Protein AF-0000000084936545 (afdb_homodimer)

Structure (mmCIF, N/CA/C/O backbone):
data_AF-0000000084936545-model_v1
#
loop_
_entity.id
_entity.type
_entity.pdbx_description
1 polymer 'Antibiotic biosynthesis monooxygenase'
#
loop_
_atom_site.group_PDB
_atom_site.id
_atom_site.type_symbol
_atom_site.label_atom_id
_atom_site.label_alt_id
_atom_site.label_comp_id
_atom_site.label_asym_id
_atom_site.label_entity_id
_atom_site.label_seq_id
_atom_site.pdbx_PDB_ins_code
_atom_site.Cartn_x
_atom_site.Cartn_y
_atom_site.Cartn_z
_atom_site.occupancy
_atom_site.B_iso_or_equiv
_atom_site.auth_seq_id
_atom_site.auth_comp_id
_atom_site.auth_asym_id
_atom_site.auth_atom_id
_atom_site.pdbx_PDB_model_num
ATOM 1 N N . MET A 1 1 ? 5.684 6.109 -12.406 1 98.19 1 MET A N 1
ATOM 2 C CA . MET A 1 1 ? 5.992 5.238 -11.273 1 98.19 1 MET A CA 1
ATOM 3 C C . MET A 1 1 ? 4.816 4.324 -10.953 1 98.19 1 MET A C 1
ATOM 5 O O . MET A 1 1 ? 3.66 4.754 -11.008 1 98.19 1 MET A O 1
ATOM 9 N N . LEU A 1 2 ? 5.07 2.979 -10.711 1 98.81 2 LEU A N 1
ATOM 10 C CA . LEU A 1 2 ? 4.016 2.031 -10.367 1 98.81 2 LEU A CA 1
ATOM 11 C C . LEU A 1 2 ? 4.18 1.521 -8.945 1 98.81 2 LEU A C 1
ATOM 13 O O . LEU A 1 2 ? 5.301 1.29 -8.484 1 98.81 2 LEU A O 1
ATOM 17 N N . ALA A 1 3 ? 3.098 1.39 -8.289 1 98.94 3 ALA A N 1
ATOM 18 C CA . ALA A 1 3 ? 3.057 0.652 -7.031 1 98.94 3 ALA A CA 1
ATOM 19 C C . ALA A 1 3 ? 2.566 -0.776 -7.246 1 98.94 3 ALA A C 1
ATOM 21 O O . ALA A 1 3 ? 1.589 -1.001 -7.965 1 98.94 3 ALA A O 1
ATOM 22 N N . VAL A 1 4 ? 3.242 -1.734 -6.723 1 98.88 4 VAL A N 1
ATOM 23 C CA . VAL A 1 4 ? 2.746 -3.104 -6.617 1 98.88 4 VAL A CA 1
ATOM 24 C C . VAL A 1 4 ? 2.389 -3.416 -5.168 1 98.88 4 VAL A C 1
ATOM 26 O O . VAL A 1 4 ? 3.254 -3.393 -4.289 1 98.88 4 VAL A O 1
ATOM 29 N N . ILE A 1 5 ? 1.123 -3.629 -4.965 1 98.94 5 ILE A N 1
ATOM 30 C CA . ILE A 1 5 ? 0.539 -3.895 -3.656 1 98.94 5 ILE A CA 1
ATOM 31 C C . ILE A 1 5 ? 0.174 -5.371 -3.543 1 98.94 5 ILE A C 1
ATOM 33 O O . ILE A 1 5 ? -0.839 -5.812 -4.094 1 98.94 5 ILE A O 1
ATOM 37 N N . PHE A 1 6 ? 1.015 -6.16 -2.834 1 98.88 6 PHE A N 1
ATOM 38 C CA . PHE A 1 6 ? 0.821 -7.598 -2.668 1 98.88 6 PHE A CA 1
ATOM 39 C C . PHE A 1 6 ? 0.379 -7.922 -1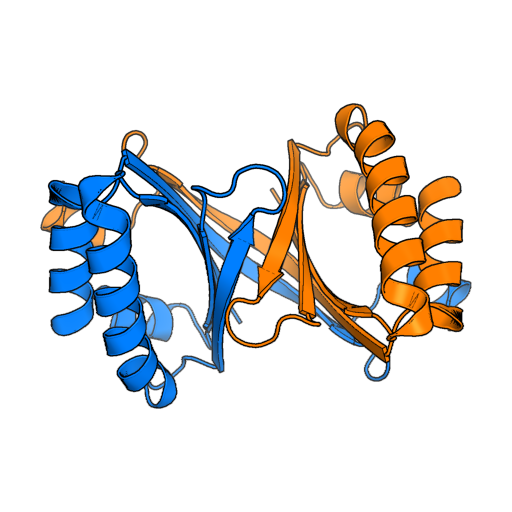.246 1 98.88 6 PHE A C 1
ATOM 41 O O . PHE A 1 6 ? 1.196 -7.93 -0.323 1 98.88 6 PHE A O 1
ATOM 48 N N . GLU A 1 7 ? -0.874 -8.086 -1.04 1 98.94 7 GLU A N 1
ATOM 49 C CA . GLU A 1 7 ? -1.413 -8.555 0.232 1 98.94 7 GLU A CA 1
ATOM 50 C C . GLU A 1 7 ? -1.523 -10.078 0.254 1 98.94 7 GLU A C 1
ATOM 52 O O . GLU A 1 7 ? -2.074 -10.68 -0.671 1 98.94 7 GLU A O 1
ATOM 57 N N . VAL A 1 8 ? -1.076 -10.68 1.374 1 98.81 8 VAL A N 1
ATOM 58 C CA . VAL A 1 8 ? -1.054 -12.141 1.4 1 98.81 8 VAL A CA 1
ATOM 59 C C . VAL A 1 8 ? -1.357 -12.633 2.812 1 98.81 8 VAL A C 1
ATOM 61 O O . VAL A 1 8 ? -0.917 -12.039 3.795 1 98.81 8 VAL A O 1
ATOM 64 N N . THR A 1 9 ? -2.15 -13.68 2.906 1 98.69 9 THR A N 1
ATOM 65 C CA . THR A 1 9 ? -2.301 -14.492 4.105 1 98.69 9 THR A CA 1
ATOM 66 C C . THR A 1 9 ? -1.646 -15.859 3.912 1 98.69 9 THR A C 1
ATOM 68 O O . THR A 1 9 ? -2.201 -16.734 3.244 1 98.69 9 THR A O 1
ATOM 71 N N . PRO A 1 10 ? -0.422 -15.961 4.453 1 98.56 10 PRO A N 1
ATOM 72 C CA . PRO A 1 10 ? 0.193 -17.297 4.367 1 98.56 10 PRO A CA 1
ATOM 73 C C . PRO A 1 10 ? -0.571 -18.344 5.164 1 98.56 10 PRO A C 1
ATOM 75 O O . PRO A 1 10 ? -1.303 -18.016 6.098 1 98.56 10 PRO A O 1
ATOM 78 N N . SER A 1 11 ? -0.4 -19.609 4.801 1 97.75 11 SER A N 1
ATOM 79 C CA . SER A 1 11 ? -0.86 -20.672 5.688 1 97.75 11 SER A CA 1
ATOM 80 C C . SER A 1 11 ? -0.026 -20.734 6.965 1 97.75 11 SER A C 1
ATOM 82 O O . SER A 1 11 ? 1.086 -20.203 7.008 1 97.75 11 SER A O 1
ATOM 84 N N . ASP A 1 12 ? -0.604 -21.359 7.984 1 95.88 12 ASP A N 1
ATOM 85 C CA . ASP A 1 12 ? 0.141 -21.484 9.234 1 95.88 12 ASP A CA 1
ATOM 86 C C . ASP A 1 12 ? 1.477 -22.188 9.008 1 95.88 12 ASP A C 1
ATOM 88 O O . ASP A 1 12 ? 2.51 -21.75 9.523 1 95.88 12 ASP A O 1
ATOM 92 N N . ALA A 1 13 ? 1.471 -23.172 8.219 1 95.44 13 ALA A N 1
ATOM 93 C CA . ALA A 1 13 ? 2.668 -23.969 7.945 1 95.44 13 ALA A CA 1
ATOM 94 C C . ALA A 1 13 ? 3.598 -23.234 6.98 1 95.44 13 ALA A C 1
ATOM 96 O O . ALA A 1 13 ? 4.801 -23.5 6.945 1 95.44 13 ALA A O 1
ATOM 97 N N . GLY A 1 14 ? 3.062 -22.266 6.293 1 97 14 GLY A N 1
ATOM 98 C CA . GLY A 1 14 ? 3.807 -21.641 5.215 1 97 14 GLY A CA 1
ATOM 99 C C . GLY A 1 14 ? 4.391 -20.281 5.594 1 97 14 GLY A C 1
ATOM 100 O O . GLY A 1 14 ? 5.199 -19.719 4.855 1 97 14 GLY A O 1
ATOM 101 N N . LYS A 1 15 ? 3.969 -19.781 6.711 1 96.38 15 LYS A N 1
ATOM 102 C CA . LYS A 1 15 ? 4.32 -18.422 7.07 1 96.38 15 LYS A CA 1
ATOM 103 C C . LYS A 1 15 ? 5.836 -18.25 7.18 1 96.38 15 LYS A C 1
ATOM 105 O O . LYS A 1 15 ? 6.406 -17.312 6.602 1 96.38 15 LYS A O 1
ATOM 110 N N . ALA A 1 16 ? 6.496 -19.109 7.938 1 96.44 16 ALA A N 1
ATOM 111 C CA . ALA A 1 16 ? 7.941 -19.016 8.125 1 96.44 16 ALA A CA 1
ATOM 112 C C . ALA A 1 16 ? 8.672 -19.141 6.789 1 96.44 16 ALA A C 1
ATOM 114 O O . ALA A 1 16 ? 9.609 -18.391 6.508 1 96.44 16 ALA A O 1
ATOM 115 N N . ALA A 1 17 ? 8.258 -20.109 6 1 97.12 17 ALA A N 1
ATOM 116 C CA . ALA A 1 17 ? 8.867 -20.328 4.691 1 97.12 17 ALA A CA 1
ATOM 117 C C . ALA A 1 17 ? 8.664 -19.125 3.783 1 97.12 17 ALA A C 1
ATOM 119 O O . ALA A 1 17 ? 9.57 -18.734 3.043 1 97.12 17 ALA A O 1
ATOM 120 N N . TYR A 1 18 ? 7.488 -18.531 3.852 1 98.06 18 TYR A N 1
ATOM 121 C CA . TYR A 1 18 ? 7.223 -17.344 3.057 1 98.06 18 TYR A CA 1
ATOM 122 C C . TYR A 1 18 ? 8.148 -16.203 3.459 1 98.06 18 TYR A C 1
ATOM 124 O O . TYR A 1 18 ? 8.734 -15.539 2.602 1 98.06 18 TYR A O 1
ATOM 132 N N . LEU A 1 19 ? 8.281 -16 4.73 1 96.12 19 LEU A N 1
ATOM 133 C CA . LEU A 1 19 ? 9.109 -14.891 5.195 1 96.12 19 LEU A CA 1
ATOM 134 C C . LEU A 1 19 ? 10.57 -15.102 4.801 1 96.12 19 LEU A C 1
ATOM 136 O O . LEU A 1 19 ? 11.273 -14.141 4.477 1 96.12 19 LEU A O 1
ATOM 140 N N . GLN A 1 20 ? 11 -16.328 4.824 1 95.75 20 GLN A N 1
ATOM 141 C CA . GLN A 1 20 ? 12.359 -16.641 4.395 1 95.75 20 GLN A CA 1
ATOM 142 C C . GLN A 1 20 ? 12.547 -16.375 2.906 1 95.75 20 GLN A C 1
ATOM 144 O O . GLN A 1 20 ? 13.539 -15.766 2.496 1 95.75 20 GLN A O 1
ATOM 149 N N . LEU A 1 21 ? 11.617 -16.797 2.117 1 96 21 LEU A N 1
ATOM 150 C CA . LEU A 1 21 ? 11.648 -16.578 0.675 1 96 21 LEU A CA 1
ATOM 151 C C . LEU A 1 21 ? 11.617 -15.086 0.355 1 96 21 LEU A C 1
ATOM 153 O O . LEU A 1 21 ? 12.391 -14.609 -0.479 1 96 21 LEU A O 1
ATOM 157 N N . ALA A 1 22 ? 10.727 -14.367 1.008 1 95.56 22 ALA A N 1
ATOM 158 C CA . ALA A 1 22 ? 10.594 -12.922 0.816 1 95.56 22 ALA A CA 1
ATOM 159 C C . ALA A 1 22 ? 11.891 -12.203 1.167 1 95.56 22 ALA A C 1
ATOM 161 O O . ALA A 1 22 ? 12.297 -11.266 0.474 1 95.56 22 ALA A O 1
ATOM 162 N N . ALA A 1 23 ? 12.539 -12.672 2.238 1 93.5 23 ALA A N 1
ATOM 163 C CA . ALA A 1 23 ? 13.805 -12.078 2.658 1 93.5 23 ALA A CA 1
ATOM 164 C C . ALA A 1 23 ? 14.898 -12.305 1.617 1 93.5 23 ALA A C 1
ATOM 166 O O . ALA A 1 23 ? 15.711 -11.414 1.352 1 93.5 23 ALA A O 1
ATOM 167 N N . GLN A 1 24 ? 14.914 -13.445 1.064 1 93.75 24 GLN A N 1
ATOM 168 C CA . GLN A 1 24 ? 15.891 -13.773 0.029 1 93.75 24 GLN A CA 1
ATOM 169 C C . GLN A 1 24 ? 15.688 -12.906 -1.21 1 93.75 24 GLN A C 1
ATOM 171 O O . GLN A 1 24 ? 16.656 -12.398 -1.786 1 93.75 24 GLN A O 1
ATOM 176 N N . LEU A 1 25 ? 14.461 -12.703 -1.584 1 95.88 25 LEU A N 1
ATOM 177 C CA . LEU A 1 25 ? 14.156 -11.922 -2.779 1 95.88 25 LEU A CA 1
ATOM 178 C C . LEU A 1 25 ? 14.422 -10.438 -2.547 1 95.88 25 LEU A C 1
ATOM 180 O O . LEU A 1 25 ? 14.758 -9.711 -3.482 1 95.88 25 LEU A O 1
ATOM 184 N N . LYS A 1 26 ? 14.227 -10.008 -1.308 1 92.31 26 LYS A N 1
ATOM 185 C CA . LYS A 1 26 ? 14.469 -8.602 -0.981 1 92.31 26 LYS A CA 1
ATOM 186 C C . LYS A 1 26 ? 15.906 -8.203 -1.305 1 92.31 26 LYS A C 1
ATOM 188 O O . LYS A 1 26 ? 16.156 -7.098 -1.784 1 92.31 26 LYS A O 1
ATOM 193 N N . ALA A 1 27 ? 16.844 -9.117 -1.06 1 88.69 27 ALA A N 1
ATOM 194 C CA . ALA A 1 27 ? 18.25 -8.859 -1.364 1 88.69 27 ALA A CA 1
ATOM 195 C C . ALA A 1 27 ? 18.453 -8.656 -2.861 1 88.69 27 ALA A C 1
ATOM 197 O O . ALA A 1 27 ? 19.25 -7.805 -3.273 1 88.69 27 ALA A O 1
ATOM 198 N N . GLN A 1 28 ? 17.734 -9.367 -3.658 1 91.12 28 GLN A N 1
ATOM 199 C CA . GLN A 1 28 ? 17.812 -9.234 -5.109 1 91.12 28 GLN A CA 1
ATOM 200 C C . GLN A 1 28 ? 17.141 -7.938 -5.574 1 91.12 28 GLN A C 1
ATOM 202 O O . GLN A 1 28 ? 17.656 -7.262 -6.469 1 91.12 28 GLN A O 1
ATOM 207 N N . LEU A 1 29 ? 16.016 -7.605 -4.984 1 93.88 29 LEU A N 1
ATOM 208 C CA . LEU A 1 29 ? 15.25 -6.426 -5.371 1 93.88 29 LEU A CA 1
ATOM 209 C C . LEU A 1 29 ? 16.047 -5.152 -5.109 1 93.88 29 LEU A C 1
ATOM 211 O O . LEU A 1 29 ? 15.914 -4.172 -5.848 1 93.88 29 LEU A O 1
ATOM 215 N N . ALA A 1 30 ? 16.891 -5.184 -4.047 1 84.38 30 ALA A N 1
ATOM 216 C CA . ALA A 1 30 ? 17.672 -4.008 -3.674 1 84.38 30 ALA A CA 1
ATOM 217 C C . ALA A 1 30 ? 18.562 -3.559 -4.828 1 84.38 30 ALA A C 1
ATOM 219 O O . ALA A 1 30 ? 18.875 -2.373 -4.945 1 84.38 30 ALA A O 1
ATOM 220 N N . GLU A 1 31 ? 18.828 -4.484 -5.766 1 86.69 31 GLU A N 1
ATOM 221 C CA . GLU A 1 31 ? 19.734 -4.184 -6.871 1 86.69 31 GLU A CA 1
ATOM 222 C C . GLU A 1 31 ? 19.016 -4.309 -8.211 1 86.69 31 GLU A C 1
ATOM 224 O O . GLU A 1 31 ? 19.625 -4.125 -9.266 1 86.69 31 GLU A O 1
ATOM 229 N N . TYR A 1 32 ? 17.75 -4.531 -8.133 1 91 32 TYR A N 1
ATOM 230 C CA . TYR A 1 32 ? 17.031 -4.793 -9.375 1 91 32 TYR A CA 1
ATOM 231 C C . TYR A 1 32 ? 16.719 -3.496 -10.102 1 91 32 TYR A C 1
ATOM 233 O O . TYR A 1 32 ? 16.141 -2.576 -9.523 1 91 32 TYR A O 1
ATOM 241 N N . GLN A 1 33 ? 17.141 -3.473 -11.328 1 93.88 33 GLN A N 1
ATOM 242 C CA . GLN A 1 33 ? 16.922 -2.266 -12.117 1 93.88 33 GLN A CA 1
ATOM 243 C C . GLN A 1 33 ? 15.445 -1.905 -12.172 1 93.88 33 GLN A C 1
ATOM 245 O O . GLN A 1 33 ? 14.602 -2.76 -12.453 1 93.88 33 GLN A O 1
ATOM 250 N N . GLY A 1 34 ? 15.102 -0.67 -11.844 1 97.38 34 GLY A N 1
ATOM 251 C CA . GLY A 1 34 ? 13.734 -0.181 -11.953 1 97.38 34 GLY A CA 1
ATOM 252 C C . GLY A 1 34 ? 12.961 -0.278 -10.648 1 97.38 34 GLY A C 1
ATOM 253 O O . GLY A 1 34 ? 11.906 0.343 -10.492 1 97.38 34 GLY A O 1
ATOM 254 N N . CYS A 1 35 ? 13.453 -1.142 -9.727 1 97.94 35 CYS A N 1
ATOM 255 C CA . CYS A 1 35 ? 12.836 -1.161 -8.406 1 97.94 35 CYS A CA 1
ATOM 256 C C . CYS A 1 35 ? 13.266 0.046 -7.578 1 97.94 35 CYS A C 1
ATOM 258 O O . CYS A 1 35 ? 14.453 0.221 -7.301 1 97.94 35 CYS A O 1
ATOM 260 N N . LEU A 1 36 ? 12.375 0.821 -7.227 1 97.5 36 LEU A N 1
ATOM 261 C CA . LEU A 1 36 ? 12.703 2.043 -6.5 1 97.5 36 LEU A CA 1
ATOM 262 C C . LEU A 1 36 ? 12.727 1.79 -4.996 1 97.5 36 LEU A C 1
ATOM 264 O O . LEU A 1 36 ? 13.547 2.365 -4.277 1 97.5 36 LEU A O 1
ATOM 268 N N . SER A 1 37 ? 11.812 0.966 -4.5 1 96.88 37 SER A N 1
ATOM 269 C CA . SER A 1 37 ? 11.797 0.574 -3.094 1 96.88 37 SER A CA 1
ATOM 270 C C . SER A 1 37 ? 10.883 -0.625 -2.865 1 96.88 37 SER A C 1
ATOM 272 O O . SER A 1 37 ? 9.977 -0.882 -3.658 1 96.88 37 SER A O 1
ATOM 274 N N . ILE A 1 38 ? 11.094 -1.378 -1.822 1 97.19 38 ILE A N 1
ATOM 275 C CA . ILE A 1 38 ? 10.258 -2.477 -1.351 1 97.19 38 ILE A CA 1
ATOM 276 C C . ILE A 1 38 ? 10.242 -2.492 0.176 1 97.19 38 ILE A C 1
ATOM 278 O O . ILE A 1 38 ? 11.258 -2.227 0.818 1 97.19 38 ILE A O 1
ATOM 282 N N . GLU A 1 39 ? 9.109 -2.723 0.706 1 96.88 39 GLU A N 1
ATOM 283 C CA . GLU A 1 39 ? 8.969 -2.846 2.154 1 96.88 39 GLU A CA 1
ATOM 284 C C . GLU A 1 39 ? 7.824 -3.789 2.518 1 96.88 39 GLU A C 1
ATOM 286 O O . GLU A 1 39 ? 6.82 -3.857 1.81 1 96.88 39 GLU A O 1
ATOM 291 N N . ARG A 1 40 ? 8.016 -4.547 3.645 1 97.12 40 ARG A N 1
ATOM 292 C CA . ARG A 1 40 ? 6.996 -5.484 4.094 1 97.12 40 ARG A CA 1
ATOM 293 C C . ARG A 1 40 ? 6.367 -5.023 5.406 1 97.12 40 ARG A C 1
ATOM 295 O O . ARG A 1 40 ? 7.055 -4.477 6.27 1 97.12 40 ARG A O 1
ATOM 302 N N . PHE A 1 41 ? 5.121 -5.266 5.508 1 98.44 41 PHE A N 1
ATOM 303 C CA . PHE A 1 41 ? 4.316 -4.832 6.648 1 98.44 41 PHE A CA 1
ATOM 304 C C . PHE A 1 41 ? 3.465 -5.977 7.176 1 98.44 41 PHE A C 1
ATOM 306 O O . PHE A 1 41 ? 3.174 -6.93 6.449 1 98.44 41 PHE A O 1
ATOM 313 N N . GLN A 1 42 ? 3.094 -5.859 8.43 1 98.44 42 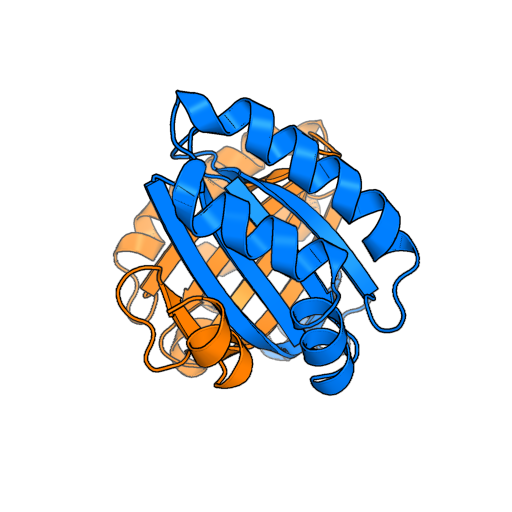GLN A N 1
ATOM 314 C CA . GLN A 1 42 ? 2.129 -6.762 9.047 1 98.44 42 GLN A CA 1
ATOM 315 C C . GLN A 1 42 ? 0.855 -6.02 9.445 1 98.44 42 GLN A C 1
ATOM 317 O O . GLN A 1 42 ? 0.917 -4.926 10.008 1 98.44 42 GLN A O 1
ATOM 322 N N . SER A 1 43 ? -0.284 -6.605 9.102 1 98.56 43 SER A N 1
ATOM 323 C CA . SER A 1 43 ? -1.565 -6 9.453 1 98.56 43 SER A CA 1
ATOM 324 C C . SER A 1 43 ? -1.706 -5.832 10.961 1 98.56 43 SER A C 1
ATOM 326 O O . SER A 1 43 ? -1.332 -6.723 11.727 1 98.56 43 SER A O 1
ATOM 328 N N . LEU A 1 44 ? -2.264 -4.688 11.352 1 97 44 LEU A N 1
ATOM 329 C CA . LEU A 1 44 ? -2.523 -4.461 12.773 1 97 44 LEU A CA 1
ATOM 330 C C . LEU A 1 44 ? -3.855 -5.078 13.188 1 97 44 LEU A C 1
ATOM 332 O O . LEU A 1 44 ? -4.113 -5.273 14.375 1 97 44 LEU A O 1
ATO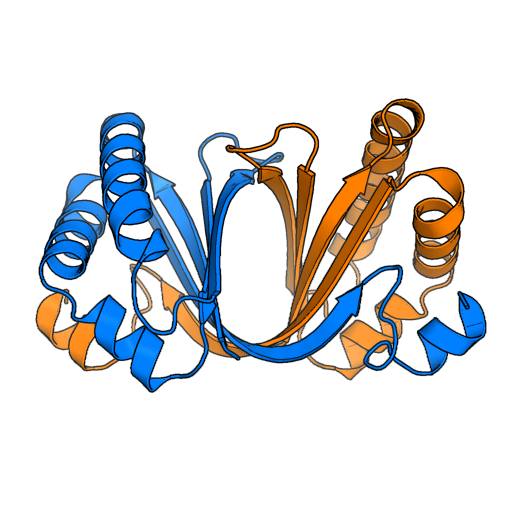M 336 N N . ALA A 1 45 ? -4.703 -5.379 12.172 1 95.81 45 ALA A N 1
ATOM 337 C CA . ALA A 1 45 ? -6.02 -5.941 12.469 1 95.81 45 ALA A CA 1
ATOM 338 C C . ALA A 1 45 ? -5.992 -7.465 12.414 1 95.81 45 ALA A C 1
ATOM 340 O O . ALA A 1 45 ? -6.773 -8.133 13.094 1 95.81 45 ALA A O 1
ATOM 341 N N . ASP A 1 46 ? -5.156 -8.047 11.586 1 97.19 46 ASP A N 1
ATOM 342 C CA . ASP A 1 46 ? -5.02 -9.484 11.375 1 97.19 46 ASP A CA 1
ATOM 343 C C . ASP A 1 46 ? -3.549 -9.891 11.305 1 97.19 46 ASP A C 1
ATOM 345 O O . ASP A 1 46 ? -2.914 -9.758 10.258 1 97.19 46 ASP A O 1
ATOM 349 N N . GLU A 1 47 ? -3.041 -10.484 12.328 1 95.38 47 GLU A N 1
ATOM 350 C CA . GLU A 1 47 ? -1.616 -10.773 12.453 1 95.38 47 GLU A CA 1
ATOM 351 C C . GLU A 1 47 ? -1.152 -11.75 11.383 1 95.38 47 GLU A C 1
ATOM 353 O O . GLU A 1 47 ? 0.047 -11.883 11.125 1 95.38 47 GLU A O 1
ATOM 358 N N . ARG A 1 48 ? -2.055 -12.477 10.812 1 97.12 48 ARG A N 1
ATOM 359 C CA . ARG A 1 48 ? -1.682 -13.445 9.789 1 97.12 48 ARG A CA 1
ATOM 360 C C . ARG A 1 48 ? -1.439 -12.758 8.453 1 97.12 48 ARG A C 1
ATOM 362 O O . ARG A 1 48 ? -0.807 -13.32 7.559 1 97.12 48 ARG A O 1
ATOM 369 N N . LYS A 1 49 ? -1.963 -11.633 8.242 1 98.5 49 LYS A N 1
ATOM 370 C CA . LYS A 1 49 ? -1.935 -10.953 6.957 1 98.5 49 LYS A CA 1
ATOM 371 C C . LYS A 1 49 ? -0.687 -10.086 6.82 1 98.5 49 LYS A C 1
ATOM 373 O O . LYS A 1 49 ? -0.369 -9.305 7.719 1 98.5 49 LYS A O 1
ATOM 378 N N . LEU A 1 50 ? 0.011 -10.234 5.688 1 98.69 50 LEU A N 1
ATOM 379 C CA . LEU A 1 50 ? 1.207 -9.461 5.359 1 98.69 50 LEU A CA 1
ATOM 380 C C . LEU A 1 50 ? 1.004 -8.656 4.082 1 98.69 50 LEU A C 1
ATOM 382 O O . LEU A 1 50 ? 0.13 -8.977 3.273 1 98.69 50 LEU A O 1
ATOM 386 N N . LEU A 1 51 ? 1.724 -7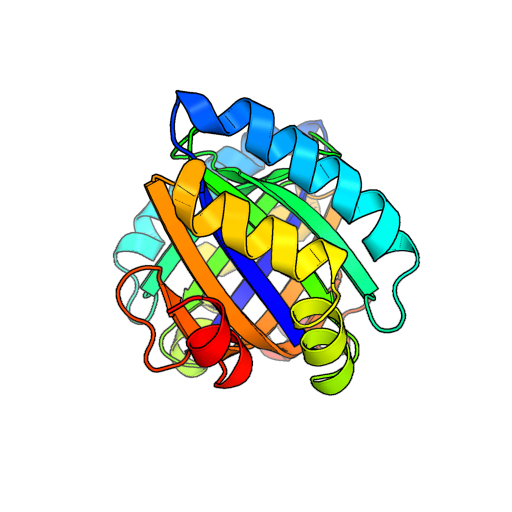.621 3.982 1 98.81 51 LEU A N 1
ATOM 387 C CA . LEU A 1 51 ? 1.745 -6.754 2.809 1 98.81 51 LEU A CA 1
ATOM 388 C C . LEU A 1 51 ? 3.174 -6.531 2.322 1 98.81 51 LEU A C 1
ATOM 390 O O . LEU A 1 51 ? 4.047 -6.148 3.104 1 98.81 51 LEU A O 1
ATOM 394 N N . SER A 1 52 ? 3.438 -6.852 1.107 1 98.44 52 SER A N 1
ATOM 395 C CA . SER A 1 52 ? 4.645 -6.395 0.422 1 98.44 52 SER A CA 1
ATOM 396 C C . SER A 1 52 ? 4.34 -5.234 -0.517 1 98.44 52 SER A C 1
ATOM 398 O O . SER A 1 52 ? 3.586 -5.387 -1.48 1 98.44 52 SER A O 1
ATOM 400 N N . LEU A 1 53 ? 4.863 -4.074 -0.198 1 98.62 53 LEU A N 1
ATOM 401 C CA . LEU A 1 53 ? 4.664 -2.855 -0.978 1 98.62 53 LEU A CA 1
ATOM 402 C C . LEU A 1 53 ? 5.945 -2.455 -1.7 1 98.62 53 LEU A C 1
ATOM 404 O O . LEU A 1 53 ? 6.98 -2.248 -1.065 1 98.62 53 LEU A O 1
ATOM 408 N N . SER A 1 54 ? 5.844 -2.367 -3.02 1 98.06 54 SER A N 1
ATOM 409 C CA . SER A 1 54 ? 7.016 -1.968 -3.795 1 98.06 54 SER A CA 1
ATOM 410 C C . SER A 1 54 ? 6.652 -0.916 -4.84 1 98.06 54 SER A C 1
ATOM 412 O O . SER A 1 54 ? 5.516 -0.867 -5.312 1 98.06 54 SER A O 1
ATOM 414 N N . PHE A 1 55 ? 7.586 -0.097 -5.176 1 98.62 55 PHE A N 1
ATOM 415 C CA . PHE A 1 55 ? 7.438 0.95 -6.18 1 98.62 55 PHE A CA 1
ATOM 416 C C . PHE A 1 55 ? 8.469 0.789 -7.285 1 98.62 55 PHE A C 1
ATOM 418 O O . PHE A 1 55 ? 9.625 0.45 -7.02 1 98.62 55 PHE A O 1
ATOM 425 N N . TRP A 1 56 ? 8 1.092 -8.5 1 98.56 56 TRP A N 1
ATOM 426 C CA . TRP A 1 56 ? 8.781 0.765 -9.695 1 98.56 56 TRP A CA 1
ATOM 427 C C . TRP A 1 56 ? 8.781 1.928 -10.68 1 98.56 56 TRP A C 1
ATOM 429 O O . TRP A 1 56 ? 7.797 2.668 -10.773 1 98.56 56 TRP A O 1
ATOM 439 N N . GLN A 1 57 ? 9.844 1.963 -11.414 1 98.38 57 GLN A N 1
ATOM 440 C CA . GLN A 1 57 ? 10.055 3.057 -12.359 1 98.38 57 GLN A CA 1
ATOM 441 C C . GLN A 1 57 ? 9.016 3.031 -13.469 1 98.38 57 GLN A C 1
ATOM 443 O O . GLN A 1 57 ? 8.555 4.082 -13.922 1 98.38 57 GLN A O 1
ATOM 448 N N . ASP A 1 58 ? 8.75 1.855 -13.961 1 98.12 58 ASP A N 1
ATOM 449 C CA . ASP A 1 58 ? 7.836 1.753 -15.094 1 98.12 58 ASP A CA 1
ATOM 450 C C . ASP A 1 58 ? 7.312 0.327 -15.258 1 98.12 58 ASP A C 1
ATOM 452 O O . ASP A 1 58 ? 7.727 -0.576 -14.523 1 98.12 58 ASP A O 1
ATOM 456 N N . ALA A 1 59 ? 6.348 0.191 -16.141 1 97.88 59 ALA A N 1
ATOM 457 C CA . ALA A 1 59 ? 5.688 -1.093 -16.359 1 97.88 59 ALA A CA 1
ATOM 458 C C . ALA A 1 59 ? 6.684 -2.148 -16.828 1 97.88 59 ALA A C 1
ATOM 460 O O . ALA A 1 59 ? 6.562 -3.324 -16.484 1 97.88 59 ALA A O 1
ATOM 461 N N . GLY A 1 60 ? 7.602 -1.727 -17.688 1 97.88 60 GLY A N 1
ATOM 462 C CA . GLY A 1 60 ? 8.609 -2.662 -18.156 1 97.88 60 GLY A CA 1
ATOM 463 C C . GLY A 1 60 ? 9.43 -3.266 -17.031 1 97.88 60 GLY A C 1
ATOM 464 O O . GLY A 1 60 ? 9.734 -4.461 -17.047 1 97.88 60 GLY A O 1
ATOM 465 N N . SER A 1 61 ? 9.812 -2.467 -16.031 1 97.94 61 SER A N 1
ATOM 466 C CA . SER A 1 61 ? 10.57 -2.936 -14.875 1 97.94 61 SER A CA 1
ATOM 467 C C . SER A 1 61 ? 9.773 -3.941 -14.055 1 97.94 61 SER A C 1
ATOM 469 O O . SER A 1 61 ? 10.305 -4.953 -13.609 1 97.94 61 SER A O 1
ATOM 471 N N . VAL A 1 62 ? 8.492 -3.703 -13.836 1 97.88 62 VAL A N 1
ATOM 472 C CA . VAL A 1 62 ? 7.625 -4.625 -13.117 1 97.88 62 VAL A CA 1
ATOM 473 C C . VAL A 1 62 ? 7.543 -5.953 -13.859 1 97.88 62 VAL A C 1
ATOM 475 O O . VAL A 1 62 ? 7.648 -7.02 -13.25 1 97.88 62 VAL A O 1
ATOM 478 N N . GLN A 1 63 ? 7.359 -5.836 -15.148 1 97.94 63 GLN A N 1
ATOM 479 C CA . GLN A 1 63 ? 7.27 -7.043 -15.961 1 97.94 63 GLN A CA 1
ATOM 480 C C . GLN A 1 63 ? 8.562 -7.848 -15.898 1 97.94 63 GLN A C 1
ATOM 482 O O . GLN A 1 63 ? 8.531 -9.078 -15.836 1 97.94 63 GLN A O 1
ATOM 487 N N . ALA A 1 64 ? 9.711 -7.164 -15.969 1 97.44 64 ALA A N 1
ATOM 488 C CA . ALA A 1 64 ? 11 -7.84 -15.883 1 97.44 64 ALA A CA 1
ATOM 489 C C . ALA A 1 64 ? 11.141 -8.602 -14.57 1 97.44 64 ALA A C 1
ATOM 491 O O . ALA A 1 64 ? 11.57 -9.758 -14.555 1 97.44 64 ALA A O 1
ATOM 492 N N . TRP A 1 65 ? 10.727 -7.977 -13.5 1 97.38 65 TRP A N 1
ATOM 493 C CA . TRP A 1 65 ? 10.789 -8.641 -12.203 1 97.38 65 TRP A CA 1
ATOM 494 C C . TRP A 1 65 ? 9.828 -9.828 -12.148 1 97.38 65 TRP A C 1
ATOM 496 O O . TRP A 1 65 ? 10.195 -10.906 -11.68 1 97.38 65 TRP A O 1
ATOM 506 N N . ARG A 1 66 ? 8.625 -9.625 -12.633 1 97.31 66 ARG A N 1
ATOM 507 C CA . ARG A 1 66 ? 7.621 -10.688 -12.633 1 97.31 66 ARG A CA 1
ATOM 508 C C . ARG A 1 66 ? 8.133 -11.922 -13.367 1 97.31 66 ARG A C 1
ATOM 510 O O . ARG A 1 66 ? 7.832 -13.055 -12.977 1 97.31 66 ARG A O 1
ATOM 517 N N . ASN A 1 67 ? 8.961 -11.68 -14.344 1 97.25 67 ASN A N 1
ATOM 518 C CA . ASN A 1 67 ? 9.414 -12.781 -15.195 1 97.25 67 ASN A CA 1
ATOM 519 C C . ASN A 1 67 ? 10.828 -13.234 -14.812 1 97.25 67 ASN A C 1
ATOM 521 O O . ASN A 1 67 ? 11.422 -14.062 -15.5 1 97.25 67 ASN A O 1
ATOM 525 N N . ASP A 1 68 ? 11.367 -12.578 -13.836 1 96.44 68 ASP A N 1
ATOM 526 C CA . ASP A 1 68 ? 12.656 -13.031 -13.328 1 96.44 68 ASP A CA 1
ATOM 527 C C . ASP A 1 68 ? 12.578 -14.477 -12.852 1 96.44 68 ASP A C 1
ATOM 529 O O . ASP A 1 68 ? 11.633 -14.867 -12.172 1 96.44 68 ASP A O 1
ATOM 533 N N . MET A 1 69 ? 13.57 -15.258 -13.141 1 95 69 MET A N 1
ATOM 534 C CA . MET A 1 69 ? 13.523 -16.688 -12.883 1 95 69 MET A CA 1
ATOM 535 C C . MET A 1 69 ? 13.352 -16.984 -11.398 1 95 69 MET A C 1
ATOM 537 O O . MET A 1 69 ? 12.5 -17.781 -11.008 1 95 69 MET A O 1
ATOM 541 N N . ALA A 1 70 ? 14.18 -16.375 -10.617 1 94.75 70 ALA A N 1
ATOM 542 C CA . ALA A 1 70 ? 14.094 -16.578 -9.172 1 94.75 70 ALA A CA 1
ATOM 543 C C . ALA A 1 70 ? 12.727 -16.156 -8.641 1 94.75 70 ALA A C 1
ATOM 545 O O . ALA A 1 70 ? 12.148 -16.844 -7.785 1 94.75 70 ALA A O 1
ATOM 546 N N . HIS A 1 71 ? 12.172 -14.984 -9.07 1 97.06 71 HIS A N 1
ATOM 547 C CA . HIS A 1 71 ? 10.859 -14.531 -8.609 1 97.06 71 HIS A CA 1
ATOM 548 C C . HIS A 1 71 ? 9.758 -15.461 -9.094 1 97.06 71 HIS A C 1
ATOM 550 O O . HIS A 1 71 ? 8.805 -15.742 -8.352 1 97.06 71 HIS A O 1
ATOM 556 N N . ARG A 1 72 ? 9.883 -15.992 -10.344 1 97 72 ARG A N 1
ATOM 557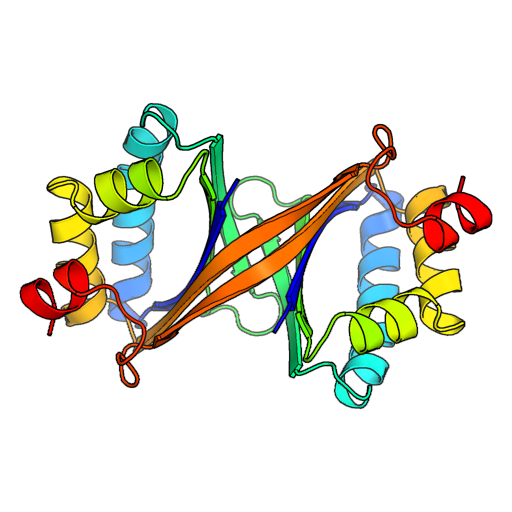 C CA . ARG A 1 72 ? 8.875 -16.906 -10.859 1 97 72 ARG A CA 1
ATOM 558 C C . ARG A 1 72 ? 8.805 -18.172 -10.016 1 97 72 ARG A C 1
ATOM 560 O O . ARG A 1 72 ? 7.719 -18.688 -9.758 1 97 72 ARG A O 1
ATOM 567 N N . PHE A 1 73 ? 9.938 -18.672 -9.688 1 96.06 73 PHE A N 1
ATOM 568 C CA . PHE A 1 73 ? 9.961 -19.844 -8.812 1 96.06 73 PHE A CA 1
ATOM 569 C C . PHE A 1 73 ? 9.273 -19.531 -7.484 1 96.06 73 PHE A C 1
ATOM 571 O O . PHE A 1 73 ? 8.461 -20.328 -7.004 1 96.06 73 PHE A O 1
ATOM 578 N N . ALA A 1 74 ? 9.586 -18.406 -6.895 1 97.06 74 ALA A N 1
ATOM 579 C CA . ALA A 1 74 ? 9 -18 -5.625 1 97.06 74 ALA A CA 1
ATOM 580 C C . ALA A 1 74 ? 7.488 -17.812 -5.754 1 97.06 74 ALA A C 1
ATOM 582 O O . ALA A 1 74 ? 6.734 -18.188 -4.848 1 97.06 74 ALA A O 1
ATOM 583 N N . GLN A 1 75 ? 7.051 -17.188 -6.887 1 97.69 75 GLN A N 1
ATOM 584 C CA . GLN A 1 75 ? 5.625 -17.016 -7.141 1 97.69 75 GLN A CA 1
ATOM 585 C C . GLN A 1 75 ? 4.906 -18.375 -7.176 1 97.69 75 GLN A C 1
ATOM 587 O O . GLN A 1 75 ? 3.838 -18.516 -6.582 1 97.69 75 GLN A O 1
ATOM 592 N N . SER A 1 76 ? 5.547 -19.344 -7.859 1 96.88 76 SER A N 1
ATOM 593 C CA . SER A 1 76 ? 4.973 -20.688 -7.957 1 96.88 76 SER A CA 1
ATOM 594 C C . SER A 1 76 ? 4.895 -21.359 -6.59 1 96.88 76 SER A C 1
ATOM 596 O O . SER A 1 76 ? 3.865 -21.922 -6.23 1 96.88 76 SER A O 1
ATOM 598 N N . GLU A 1 77 ? 5.969 -21.281 -5.891 1 97.44 77 GLU A N 1
ATOM 599 C CA . GLU A 1 77 ? 5.996 -21.875 -4.555 1 97.44 77 GLU A CA 1
ATOM 600 C C . GLU A 1 77 ? 4.973 -21.219 -3.637 1 97.44 77 GLU A C 1
ATOM 602 O O . GLU A 1 77 ? 4.258 -21.906 -2.9 1 97.44 77 GLU A O 1
ATOM 607 N N . GLY A 1 78 ? 4.902 -19.891 -3.588 1 97.62 78 GLY A N 1
ATOM 608 C CA . GLY A 1 78 ? 3.928 -19.156 -2.787 1 97.62 78 GLY A CA 1
ATOM 609 C C . GLY A 1 78 ? 2.494 -19.562 -3.094 1 97.62 78 GLY A C 1
ATOM 610 O O . GLY A 1 78 ? 1.769 -20.016 -2.209 1 97.62 78 GLY A O 1
ATOM 611 N N . LYS A 1 79 ? 2.164 -19.469 -4.355 1 96.62 79 LYS A N 1
ATOM 612 C CA . LYS A 1 79 ? 0.795 -19.734 -4.793 1 96.62 79 LYS A CA 1
ATOM 613 C C . LYS A 1 79 ? 0.39 -21.172 -4.492 1 96.62 79 LYS A C 1
ATOM 615 O O . LYS A 1 79 ? -0.719 -21.422 -4.016 1 96.62 79 LYS A O 1
ATOM 620 N N . ASN A 1 80 ? 1.293 -22.141 -4.633 1 95.44 80 ASN A N 1
ATOM 621 C CA . ASN A 1 80 ? 0.924 -23.547 -4.586 1 95.44 80 ASN A CA 1
ATOM 622 C C . ASN A 1 80 ? 1.079 -24.125 -3.18 1 95.44 80 ASN A C 1
ATOM 624 O O . ASN A 1 80 ? 0.405 -25.094 -2.82 1 95.44 80 ASN A O 1
ATOM 628 N N . GLN A 1 81 ? 1.937 -23.484 -2.363 1 97 81 GLN A N 1
ATOM 629 C CA . GLN A 1 81 ? 2.311 -24.219 -1.156 1 97 81 GLN A CA 1
ATOM 630 C C . GLN A 1 81 ? 2.186 -23.328 0.081 1 97 81 GLN A C 1
ATOM 632 O O . GLN A 1 81 ? 1.974 -23.828 1.188 1 97 81 GLN A O 1
ATOM 637 N N . LEU A 1 82 ? 2.287 -22.078 -0.062 1 98.31 82 LEU A N 1
ATOM 638 C CA . LEU A 1 82 ? 2.566 -21.312 1.143 1 98.31 82 LEU A CA 1
ATOM 639 C C . LEU A 1 82 ? 1.373 -20.438 1.519 1 98.31 82 LEU A C 1
ATOM 641 O O . LEU A 1 82 ? 1.214 -20.062 2.682 1 98.31 82 LEU A O 1
ATOM 645 N N . PHE A 1 83 ? 0.519 -20.062 0.547 1 98.38 83 PHE A N 1
ATOM 646 C CA . PHE A 1 83 ? -0.488 -19.031 0.786 1 98.38 83 PHE A CA 1
ATOM 647 C C . PHE A 1 83 ? -1.857 -19.672 1.016 1 98.38 83 PHE A C 1
ATOM 649 O O . PHE A 1 83 ? -2.246 -20.594 0.309 1 98.38 83 PHE A O 1
ATOM 656 N N . GLU A 1 84 ? -2.541 -19.156 1.993 1 98.19 84 GLU A N 1
ATOM 657 C CA . GLU A 1 84 ? -3.98 -19.375 2.092 1 98.19 84 GLU A CA 1
ATOM 658 C C . GLU A 1 84 ? -4.742 -18.5 1.097 1 98.19 84 GLU A C 1
ATOM 660 O O . GLU A 1 84 ? -5.684 -18.969 0.449 1 98.19 84 GLU A O 1
ATOM 665 N N . SER A 1 85 ? -4.359 -17.281 0.95 1 98.19 85 SER A N 1
ATOM 666 C CA . SER A 1 85 ? -4.949 -16.344 -0.007 1 98.19 85 SER A CA 1
ATOM 667 C C . SER A 1 85 ? -4.004 -15.188 -0.302 1 98.19 85 SER A C 1
ATOM 669 O O . SER A 1 85 ? -3.082 -14.914 0.472 1 98.19 85 SER A O 1
ATOM 671 N N . TYR A 1 86 ? -4.246 -14.523 -1.461 1 98.69 86 TYR A N 1
ATOM 672 C CA . TYR A 1 86 ? -3.502 -13.312 -1.761 1 98.69 86 TYR A CA 1
ATOM 673 C C . TYR A 1 86 ? -4.281 -12.414 -2.717 1 98.69 86 TYR A C 1
ATOM 675 O O . TYR A 1 86 ? -5.238 -12.859 -3.354 1 98.69 86 TYR A O 1
ATOM 683 N N . ARG A 1 87 ? -3.867 -11.203 -2.787 1 98.81 87 ARG A N 1
ATOM 684 C CA . ARG A 1 87 ? -4.371 -10.203 -3.727 1 98.81 87 ARG A CA 1
ATOM 685 C C . ARG A 1 87 ? -3.252 -9.289 -4.211 1 98.81 87 ARG A C 1
ATOM 687 O O . ARG A 1 87 ? -2.412 -8.859 -3.42 1 98.81 87 ARG A O 1
ATOM 694 N N . ILE A 1 88 ? -3.201 -9.109 -5.496 1 98.94 88 ILE A N 1
ATOM 695 C CA . ILE A 1 88 ? -2.225 -8.195 -6.09 1 98.94 88 ILE A CA 1
ATOM 696 C C . ILE A 1 88 ? -2.947 -7.035 -6.77 1 98.94 88 ILE A C 1
ATOM 698 O O . ILE A 1 88 ? -3.877 -7.246 -7.551 1 98.94 88 ILE A O 1
ATOM 702 N N . ARG A 1 89 ? -2.59 -5.875 -6.461 1 98.94 89 ARG A N 1
ATOM 703 C CA . ARG A 1 89 ? -3.021 -4.68 -7.18 1 98.94 89 ARG A CA 1
ATOM 704 C C . ARG A 1 89 ? -1.823 -3.881 -7.68 1 98.94 89 ARG A C 1
ATOM 706 O O . ARG A 1 89 ? -0.843 -3.699 -6.953 1 98.94 89 ARG A O 1
ATOM 713 N N . VAL A 1 90 ? -1.862 -3.561 -8.914 1 98.94 90 VAL A N 1
ATOM 714 C CA . VAL A 1 90 ? -0.877 -2.686 -9.539 1 98.94 90 VAL A CA 1
ATOM 715 C C . VAL A 1 90 ? -1.503 -1.321 -9.82 1 98.94 90 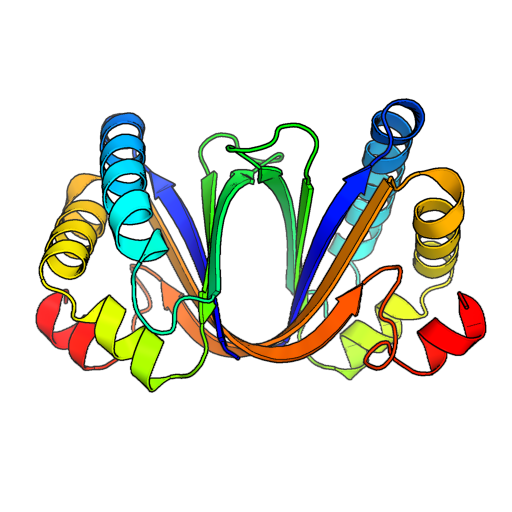VAL A C 1
ATOM 717 O O . VAL A 1 90 ? -2.623 -1.238 -10.336 1 98.94 90 VAL A O 1
ATOM 720 N N . ALA A 1 91 ? -0.81 -0.288 -9.523 1 98.94 91 ALA A N 1
ATOM 721 C CA . ALA A 1 91 ? -1.42 1.035 -9.617 1 98.94 91 ALA A CA 1
ATOM 722 C C . ALA A 1 91 ? -0.411 2.07 -10.109 1 98.94 91 ALA A C 1
ATOM 724 O O . ALA A 1 91 ? 0.772 2.002 -9.773 1 98.94 91 ALA A O 1
ATOM 725 N N . GLU A 1 92 ? -0.873 2.984 -10.875 1 98.88 92 GLU A N 1
ATOM 726 C CA . GLU A 1 92 ? -0.055 4.094 -11.352 1 98.88 92 GLU A CA 1
ATOM 727 C C . GLU A 1 92 ? -0.116 5.277 -10.391 1 98.88 92 GLU A C 1
ATOM 729 O O . GLU A 1 92 ? -1.187 5.844 -10.164 1 98.88 92 GLU A O 1
ATOM 734 N N . VAL A 1 93 ? 1.033 5.711 -9.914 1 98.88 93 VAL A N 1
ATOM 735 C CA . VAL A 1 93 ? 1.082 6.801 -8.945 1 98.88 93 VAL A CA 1
ATOM 736 C C . VAL A 1 93 ? 0.834 8.133 -9.656 1 98.88 93 VAL A C 1
ATOM 738 O O . VAL A 1 93 ? 1.497 8.445 -10.648 1 98.88 93 VAL A O 1
ATOM 741 N N . CYS A 1 94 ? -0.135 8.883 -9.125 1 98.62 94 CYS A N 1
ATOM 742 C CA . CYS A 1 94 ? -0.459 10.156 -9.766 1 98.62 94 CYS A CA 1
ATOM 743 C C . CYS A 1 94 ? -0.111 11.328 -8.852 1 98.62 94 CYS A C 1
ATOM 745 O O . CYS A 1 94 ? -0.056 12.469 -9.305 1 98.62 94 CYS A O 1
ATOM 747 N N . ARG A 1 95 ? 0.064 11.109 -7.574 1 98.69 95 ARG A N 1
ATOM 748 C CA . ARG A 1 95 ? 0.588 12.086 -6.629 1 98.69 95 ARG A CA 1
ATOM 749 C C . ARG A 1 95 ? 1.578 11.438 -5.664 1 98.69 95 ARG A C 1
ATOM 751 O O . ARG A 1 95 ? 1.396 10.289 -5.258 1 98.69 95 ARG A O 1
ATOM 758 N N . ASP A 1 96 ? 2.537 12.094 -5.352 1 98.81 96 ASP A N 1
ATOM 759 C CA . ASP A 1 96 ? 3.59 11.688 -4.43 1 98.81 96 ASP A CA 1
ATOM 760 C C . ASP A 1 96 ? 4.172 12.891 -3.693 1 98.81 96 ASP A C 1
ATOM 762 O O . ASP A 1 96 ? 4.871 13.711 -4.293 1 98.81 96 ASP A O 1
ATOM 766 N N . TYR A 1 97 ? 3.914 12.961 -2.326 1 98.69 97 TYR A N 1
ATOM 767 C CA . TYR A 1 97 ? 4.383 14.133 -1.595 1 98.69 97 TYR A CA 1
ATOM 768 C C . TYR A 1 97 ? 4.645 13.789 -0.132 1 98.69 97 TYR A C 1
ATOM 770 O O . TYR A 1 97 ? 4.133 12.797 0.381 1 98.69 97 TYR A O 1
ATOM 778 N N . THR A 1 98 ? 5.488 14.547 0.491 1 98.12 98 THR A N 1
ATOM 779 C CA . THR A 1 98 ? 5.879 14.383 1.887 1 98.12 98 THR A CA 1
ATOM 780 C C . THR A 1 98 ? 5.559 15.648 2.686 1 98.12 98 THR A C 1
ATOM 782 O O . THR A 1 98 ? 4.953 16.578 2.16 1 98.12 98 THR A O 1
ATOM 785 N N . HIS A 1 99 ? 5.906 15.57 3.977 1 95.44 99 HIS A N 1
ATOM 786 C CA . HIS A 1 99 ? 5.719 16.734 4.832 1 95.44 99 HIS A CA 1
ATOM 787 C C . HIS A 1 99 ? 6.605 17.891 4.391 1 95.44 99 HIS A C 1
ATOM 789 O O . HIS A 1 99 ? 6.301 19.062 4.664 1 95.44 99 HIS A O 1
ATOM 795 N N . GLN A 1 100 ? 7.629 17.625 3.689 1 94.81 100 GLN A N 1
ATOM 796 C CA . GLN A 1 100 ? 8.57 18.641 3.246 1 94.81 100 GLN A CA 1
ATOM 797 C C . GLN A 1 100 ? 8.375 18.969 1.768 1 94.81 100 GLN A C 1
ATOM 799 O O . GLN A 1 100 ? 8.383 20.141 1.379 1 94.81 100 GLN A O 1
ATOM 804 N N . GLN A 1 101 ? 8.266 17.984 0.952 1 96.88 101 GLN A N 1
ATOM 805 C CA . GLN A 1 101 ? 8.039 18.141 -0.482 1 96.88 101 GLN A CA 1
ATOM 806 C C . GLN A 1 101 ? 6.551 18.062 -0.814 1 96.88 101 GLN A C 1
ATOM 808 O O . GLN A 1 101 ? 6.004 16.984 -1.005 1 96.88 101 GLN A O 1
ATOM 813 N N . ARG A 1 102 ? 5.93 19.234 -1.027 1 97.25 102 ARG A N 1
ATOM 814 C CA . ARG A 1 102 ? 4.473 19.281 -1.029 1 97.25 102 ARG A CA 1
ATOM 815 C C . ARG A 1 102 ? 3.941 19.75 -2.377 1 97.25 102 ARG A C 1
ATOM 817 O O . ARG A 1 102 ? 2.785 20.172 -2.484 1 97.25 102 ARG A O 1
ATOM 824 N N . GLU A 1 103 ? 4.789 19.719 -3.422 1 97 103 GLU A N 1
ATOM 825 C CA . GLU A 1 103 ? 4.414 20.25 -4.73 1 97 103 GLU A CA 1
ATOM 826 C C . GLU A 1 103 ? 3.227 19.484 -5.312 1 97 103 GLU A C 1
ATOM 828 O O . GLU A 1 103 ? 2.396 20.062 -6.02 1 97 103 GLU A O 1
ATOM 833 N N . GLN A 1 104 ? 3.15 18.172 -5.02 1 98.19 104 GLN A N 1
ATOM 834 C CA . GLN A 1 104 ? 2.09 17.375 -5.609 1 98.19 104 GLN A CA 1
ATOM 835 C C . GLN A 1 104 ? 0.911 17.219 -4.652 1 98.19 104 GLN A C 1
ATOM 837 O O . GLN A 1 104 ? -0.06 16.531 -4.961 1 98.19 104 GLN A O 1
ATOM 842 N N . ALA A 1 105 ? 0.985 17.828 -3.436 1 98.31 105 ALA A N 1
ATOM 843 C CA . ALA A 1 105 ? -0.183 17.844 -2.559 1 98.31 105 ALA A CA 1
ATOM 844 C C . ALA A 1 105 ? -1.333 18.625 -3.195 1 98.31 105 ALA A C 1
ATOM 846 O O . ALA A 1 105 ? -1.117 19.656 -3.824 1 98.31 105 ALA A O 1
ATOM 847 N N . PRO A 1 106 ? -2.555 18.125 -3.039 1 98 106 PRO A N 1
ATOM 848 C CA . PRO A 1 106 ? -3.686 18.875 -3.604 1 98 106 PRO A CA 1
ATOM 849 C C . PRO A 1 106 ? -3.771 20.297 -3.08 1 98 106 PRO A C 1
ATOM 851 O O . PRO A 1 106 ? -3.396 20.578 -1.937 1 98 106 PRO A O 1
ATOM 854 N N . LEU A 1 107 ? -4.297 21.141 -3.895 1 96.62 107 LEU A N 1
ATOM 855 C CA . LEU A 1 107 ? -4.371 22.562 -3.557 1 96.62 107 LEU A CA 1
ATOM 856 C C . LEU A 1 107 ? -5.129 22.766 -2.25 1 96.62 107 LEU A C 1
ATOM 858 O O . LEU A 1 107 ? -4.742 23.609 -1.43 1 96.62 107 LEU A O 1
ATOM 862 N N . ASP A 1 108 ? -6.207 22.078 -2.061 1 96.94 108 ASP A N 1
ATOM 863 C CA . ASP A 1 108 ? -6.988 22.234 -0.838 1 96.94 108 ASP A CA 1
ATOM 864 C C . ASP A 1 108 ? -6.176 21.828 0.391 1 96.94 108 ASP A C 1
ATOM 866 O O . ASP A 1 108 ? -6.359 22.391 1.474 1 96.94 108 ASP A O 1
ATOM 870 N N . SER A 1 109 ? -5.32 20.812 0.256 1 96.81 109 SER A N 1
ATOM 871 C CA . SER A 1 109 ? -4.438 20.422 1.349 1 96.81 109 SER A CA 1
ATOM 872 C C . SER A 1 109 ? -3.389 21.484 1.628 1 96.81 109 SER A C 1
ATOM 874 O O . SER A 1 109 ? -3.139 21.828 2.785 1 96.81 109 SER A O 1
ATOM 876 N N . ARG A 1 110 ? -2.807 22.016 0.571 1 96.56 110 ARG A N 1
ATOM 877 C CA . ARG A 1 110 ? -1.794 23.047 0.738 1 96.56 110 ARG A CA 1
ATOM 878 C C . ARG A 1 110 ? -2.393 24.297 1.37 1 96.56 110 ARG A C 1
ATOM 880 O O . ARG A 1 110 ? -1.771 24.938 2.23 1 96.56 110 ARG A O 1
ATOM 887 N N . SER A 1 111 ? -3.52 24.688 1.015 1 95 111 SER A N 1
ATOM 888 C CA . SER A 1 111 ? -4.191 25.875 1.539 1 95 111 SER A CA 1
ATOM 889 C C . SER A 1 111 ? -4.504 25.719 3.023 1 95 111 SER A C 1
ATOM 891 O O . SER A 1 111 ? -4.402 26.688 3.787 1 95 111 SER A O 1
ATOM 893 N N . MET A 1 112 ? -4.844 24.531 3.383 1 93.56 112 MET A N 1
ATOM 894 C CA . MET A 1 112 ? -5.316 24.297 4.746 1 93.56 112 MET A CA 1
ATOM 895 C C . MET A 1 112 ? -4.152 23.969 5.676 1 93.56 112 MET A C 1
ATOM 897 O O . MET A 1 112 ? -4.191 24.297 6.863 1 93.56 112 MET A O 1
ATOM 901 N N . LEU A 1 113 ? -3.1 23.312 5.145 1 92.69 113 LEU A N 1
ATOM 902 C CA . LEU A 1 113 ? -2.137 22.688 6.043 1 92.69 113 LEU A CA 1
ATOM 903 C C . LEU A 1 113 ? -0.76 23.328 5.898 1 92.69 113 LEU A C 1
ATOM 905 O O . LEU A 1 113 ? 0.144 23.062 6.691 1 92.69 113 LEU A O 1
ATOM 909 N N . ASP A 1 114 ? -0.599 24.109 4.789 1 89.88 114 ASP A N 1
ATOM 910 C CA . ASP A 1 114 ? 0.712 24.734 4.621 1 89.88 114 ASP A CA 1
ATOM 911 C C . ASP A 1 114 ? 0.722 26.156 5.172 1 89.88 114 ASP A C 1
ATOM 913 O O . ASP A 1 114 ? -0.315 26.812 5.203 1 89.88 114 ASP A O 1
ATOM 917 N N . MET B 1 1 ? -10.742 3.006 -9.617 1 98.19 1 MET B N 1
ATOM 918 C CA . MET B 1 1 ? -10.422 2.791 -8.211 1 98.19 1 MET B CA 1
ATOM 919 C C . MET B 1 1 ? -9.07 3.416 -7.863 1 98.19 1 MET B C 1
ATOM 921 O O . MET B 1 1 ? -8.133 3.35 -8.656 1 98.19 1 MET B O 1
ATOM 925 N N . LEU B 1 2 ? -8.984 4.156 -6.695 1 98.81 2 LEU B N 1
ATOM 926 C CA . LEU B 1 2 ? -7.734 4.777 -6.266 1 98.81 2 LEU B CA 1
ATOM 927 C C . LEU B 1 2 ? -7.219 4.137 -4.984 1 98.81 2 LEU B C 1
ATOM 929 O O . LEU B 1 2 ? -8.008 3.795 -4.094 1 98.81 2 LEU B O 1
ATOM 933 N N . ALA B 1 3 ? -5.965 3.975 -4.93 1 98.94 3 ALA B N 1
ATOM 934 C CA . ALA B 1 3 ? -5.293 3.643 -3.674 1 98.94 3 ALA B CA 1
ATOM 935 C C . ALA B 1 3 ? -4.695 4.891 -3.025 1 98.94 3 ALA B C 1
ATOM 937 O O . ALA B 1 3 ? -4.07 5.711 -3.701 1 98.94 3 ALA B O 1
ATOM 938 N N . VAL B 1 4 ? -4.926 5.09 -1.781 1 98.88 4 VAL B N 1
ATOM 939 C CA . VAL B 1 4 ? -4.203 6.074 -0.982 1 98.88 4 VAL B CA 1
ATOM 940 C C . VAL B 1 4 ? -3.246 5.363 -0.03 1 98.88 4 VAL B C 1
ATOM 942 O O . VAL B 1 4 ? -3.676 4.594 0.834 1 98.88 4 VAL B O 1
ATOM 945 N N . ILE B 1 5 ? -1.987 5.586 -0.268 1 98.94 5 ILE B N 1
ATOM 946 C CA . ILE B 1 5 ? -0.889 4.977 0.473 1 98.94 5 ILE B CA 1
ATOM 947 C C . ILE B 1 5 ? -0.262 6.008 1.409 1 98.94 5 ILE B C 1
ATOM 949 O O . ILE B 1 5 ? 0.506 6.867 0.971 1 98.94 5 ILE B O 1
ATOM 953 N N . PHE B 1 6 ? -0.605 5.938 2.717 1 98.88 6 PHE B N 1
ATOM 954 C CA . PHE B 1 6 ? -0.118 6.875 3.725 1 98.88 6 PHE B CA 1
ATOM 955 C C . PHE B 1 6 ? 0.907 6.207 4.633 1 98.88 6 PHE B C 1
ATOM 957 O O . PHE B 1 6 ? 0.546 5.438 5.523 1 98.88 6 PHE B O 1
ATOM 964 N N . GLU B 1 7 ? 2.145 6.398 4.363 1 98.94 7 GLU B N 1
ATOM 965 C CA . GLU B 1 7 ? 3.223 5.953 5.242 1 98.94 7 GLU B CA 1
ATOM 966 C C . GLU B 1 7 ? 3.592 7.035 6.254 1 98.94 7 GLU B C 1
ATOM 968 O O . GLU B 1 7 ? 3.82 8.188 5.883 1 98.94 7 GLU B O 1
ATOM 973 N N . VAL B 1 8 ? 3.742 6.621 7.523 1 98.81 8 VAL B N 1
ATOM 974 C CA . VAL B 1 8 ? 3.984 7.633 8.547 1 98.81 8 VAL B CA 1
ATOM 975 C C . VAL B 1 8 ? 4.91 7.07 9.617 1 98.81 8 VAL B C 1
ATOM 977 O O . VAL B 1 8 ? 4.809 5.895 9.984 1 98.81 8 VAL B O 1
ATOM 980 N N . THR B 1 9 ? 5.836 7.875 10.07 1 98.69 9 THR B N 1
ATOM 981 C CA . THR B 1 9 ? 6.598 7.66 11.297 1 98.69 9 THR B CA 1
ATOM 982 C C . THR B 1 9 ? 6.168 8.648 12.383 1 98.69 9 THR B C 1
ATOM 984 O O . THR B 1 9 ? 6.562 9.812 12.352 1 98.69 9 THR B O 1
ATOM 987 N N . PRO B 1 10 ? 5.301 8.141 13.273 1 98.56 10 PRO B N 1
ATOM 988 C CA . PRO B 1 10 ? 4.941 9.031 14.375 1 98.56 10 PRO B CA 1
ATOM 989 C C . PRO B 1 10 ? 6.129 9.359 15.273 1 98.56 10 PRO B C 1
ATOM 991 O O . PRO B 1 10 ? 7.105 8.602 15.32 1 98.56 10 PRO B O 1
ATOM 994 N N . SER B 1 11 ? 6.047 10.477 16 1 97.75 11 SER B N 1
ATOM 995 C CA . SER B 1 11 ? 7 10.703 17.078 1 97.75 11 SER B CA 1
ATOM 996 C C . SER B 1 11 ? 6.77 9.719 18.219 1 97.75 11 SER B C 1
ATOM 998 O O . SER B 1 11 ? 5.695 9.125 18.328 1 97.75 11 SER B O 1
ATOM 1000 N N . ASP B 1 12 ? 7.805 9.562 19.047 1 95.88 12 ASP B N 1
ATOM 1001 C CA . ASP B 1 12 ? 7.66 8.664 20.188 1 95.88 12 ASP B CA 1
ATOM 1002 C C . ASP B 1 12 ? 6.488 9.094 21.062 1 95.88 12 ASP B C 1
ATOM 1004 O O . ASP B 1 12 ? 5.688 8.258 21.484 1 95.88 12 ASP B O 1
ATOM 1008 N N . ALA B 1 13 ? 6.352 10.32 21.266 1 95.5 13 ALA B N 1
ATOM 1009 C CA . ALA B 1 13 ? 5.297 10.867 22.109 1 95.5 13 ALA B CA 1
ATOM 1010 C C . ALA B 1 13 ? 3.949 10.852 21.406 1 95.5 13 ALA B C 1
ATOM 1012 O O . ALA B 1 13 ? 2.898 10.859 22.047 1 95.5 13 ALA B O 1
ATOM 1013 N N . GLY B 1 14 ? 3.994 10.734 20.094 1 97.06 14 GLY B N 1
ATOM 1014 C CA . GLY B 1 14 ? 2.783 10.906 19.312 1 97.06 14 GLY B CA 1
ATOM 1015 C C . GLY B 1 14 ? 2.18 9.594 18.859 1 97.06 14 GLY B C 1
ATOM 1016 O O . GLY B 1 14 ? 1.059 9.562 18.344 1 97.06 14 GLY B O 1
ATOM 1017 N N . LYS B 1 15 ? 2.918 8.547 19.031 1 96.31 15 LYS B N 1
ATOM 1018 C CA . LYS B 1 15 ? 2.508 7.27 18.438 1 96.31 15 LYS B CA 1
ATOM 1019 C C . LYS B 1 15 ? 1.162 6.816 19 1 96.31 15 LYS B C 1
ATOM 1021 O O . LYS B 1 15 ? 0.256 6.465 18.25 1 96.31 15 LYS B O 1
ATOM 1026 N N . ALA B 1 16 ? 1.022 6.793 20.312 1 96.38 16 ALA B N 1
ATOM 1027 C CA . ALA B 1 16 ? -0.22 6.355 20.953 1 96.38 16 ALA B CA 1
ATOM 1028 C C . ALA B 1 16 ? -1.39 7.238 20.531 1 96.38 16 ALA B C 1
ATOM 1030 O O . ALA B 1 16 ? -2.475 6.742 20.219 1 96.38 16 ALA B O 1
ATOM 1031 N N . ALA B 1 17 ? -1.174 8.523 20.547 1 97.12 17 ALA B N 1
ATOM 1032 C CA . ALA B 1 17 ? -2.207 9.477 20.141 1 97.12 17 ALA B CA 1
ATOM 1033 C C . ALA B 1 17 ? -2.596 9.273 18.672 1 97.12 17 ALA B C 1
ATOM 1035 O O . ALA B 1 17 ? -3.775 9.352 18.328 1 97.12 17 ALA B O 1
ATOM 1036 N N . TYR B 1 18 ? -1.615 9.016 17.844 1 98.06 18 TYR B N 1
ATOM 1037 C CA . TYR B 1 18 ? -1.899 8.758 16.438 1 98.06 18 TYR B CA 1
ATOM 1038 C C . TYR B 1 18 ? -2.768 7.52 16.266 1 98.06 18 TYR B C 1
ATOM 1040 O O . TYR B 1 18 ? -3.752 7.535 15.531 1 98.06 18 TYR B O 1
ATOM 1048 N N . LEU B 1 19 ? -2.408 6.484 16.953 1 96.12 19 LEU B N 1
ATOM 1049 C CA . LEU B 1 19 ? -3.158 5.242 16.812 1 96.12 19 LEU B CA 1
ATOM 1050 C C . LEU B 1 19 ? -4.594 5.41 17.297 1 96.12 19 LEU B C 1
ATOM 1052 O O . LEU B 1 19 ? -5.52 4.836 16.734 1 96.12 19 LEU B O 1
ATOM 1056 N N . GLN B 1 20 ? -4.758 6.191 18.328 1 95.75 20 GLN B N 1
ATOM 1057 C CA . GLN B 1 20 ? -6.098 6.477 18.828 1 95.75 20 GLN B CA 1
ATOM 1058 C C . GLN B 1 20 ? -6.91 7.273 17.812 1 95.75 20 GLN B C 1
ATOM 1060 O O . GLN B 1 20 ? -8.07 6.957 17.547 1 95.75 20 GLN B O 1
ATOM 1065 N N . LEU B 1 21 ? -6.312 8.281 17.266 1 96.06 21 LEU B N 1
ATOM 1066 C CA . LEU B 1 21 ? -6.965 9.102 16.25 1 96.06 21 LEU B CA 1
ATOM 1067 C C . LEU B 1 21 ? -7.32 8.273 15.016 1 96.06 21 LEU B C 1
ATOM 1069 O O . LEU B 1 21 ? -8.438 8.375 14.5 1 96.06 21 LEU B O 1
ATOM 1073 N N . ALA B 1 22 ? -6.383 7.465 14.562 1 95.5 22 ALA B N 1
ATOM 1074 C CA . ALA B 1 22 ? -6.59 6.598 13.406 1 95.5 22 ALA B CA 1
ATOM 1075 C C . ALA B 1 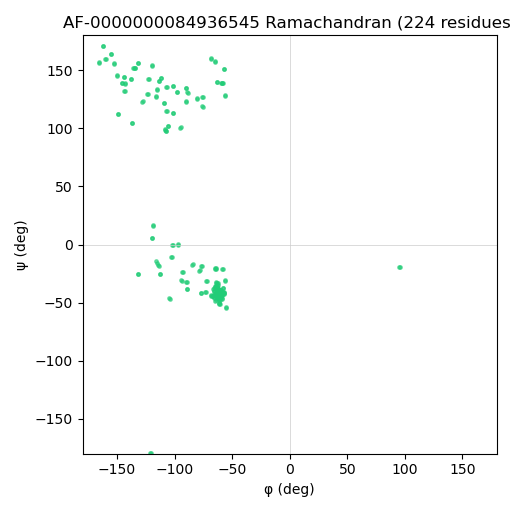22 ? -7.738 5.621 13.648 1 95.5 22 ALA B C 1
ATOM 1077 O O . ALA B 1 22 ? -8.539 5.363 12.75 1 95.5 22 ALA B O 1
ATOM 1078 N N . ALA B 1 23 ? -7.805 5.125 14.883 1 93.5 23 ALA B N 1
ATOM 1079 C CA . ALA B 1 23 ? -8.875 4.195 15.242 1 93.5 23 ALA B CA 1
ATOM 1080 C C . ALA B 1 23 ? -10.234 4.883 15.203 1 93.5 23 ALA B C 1
ATOM 1082 O O . ALA B 1 23 ? -11.227 4.293 14.758 1 93.5 23 ALA B O 1
ATOM 1083 N N . GLN B 1 24 ? -10.281 6.07 15.656 1 93.81 24 GLN B N 1
ATOM 1084 C CA . GLN B 1 24 ? -11.516 6.84 15.641 1 93.81 24 GLN B CA 1
ATOM 1085 C C . GLN B 1 24 ? -11.977 7.109 14.211 1 93.81 24 GLN B C 1
ATOM 1087 O O . GLN B 1 24 ? -13.164 6.98 13.898 1 93.81 24 GLN B O 1
ATOM 1092 N N . LEU B 1 25 ? -11.07 7.43 13.344 1 95.88 25 LEU B N 1
ATOM 1093 C CA . LEU B 1 25 ? -11.406 7.746 11.953 1 95.88 25 LEU B CA 1
ATOM 1094 C C . LEU B 1 25 ? -11.805 6.488 11.195 1 95.88 25 LEU B C 1
ATOM 1096 O O . LEU B 1 25 ? -12.617 6.555 10.266 1 95.88 25 LEU B O 1
ATOM 1100 N N . LYS B 1 26 ? -11.211 5.367 11.578 1 92.25 26 LYS B N 1
ATOM 1101 C CA . LYS B 1 26 ? -11.531 4.109 10.914 1 92.25 26 LYS B CA 1
ATOM 1102 C C . LYS B 1 26 ? -13.023 3.803 11.023 1 92.25 26 LYS B C 1
ATOM 1104 O O . LYS B 1 26 ? -13.633 3.301 10.07 1 92.25 26 LYS B O 1
ATOM 1109 N N . ALA B 1 27 ? -13.609 4.129 12.164 1 88.75 27 ALA B N 1
ATOM 1110 C CA . ALA B 1 27 ? -15.039 3.92 12.367 1 88.75 27 ALA B CA 1
ATOM 1111 C C . ALA B 1 27 ? -15.859 4.77 11.398 1 88.75 27 ALA B C 1
ATOM 1113 O O . ALA B 1 27 ? -16.891 4.316 10.883 1 88.75 27 ALA B O 1
ATOM 1114 N N . GLN B 1 28 ? -15.406 5.93 11.125 1 91.12 28 GLN B N 1
ATOM 1115 C CA . GLN B 1 28 ? -16.078 6.82 10.172 1 91.12 28 GLN B CA 1
ATOM 1116 C C . GLN B 1 28 ? -15.891 6.332 8.742 1 91.12 28 GLN B C 1
ATOM 1118 O O . GLN B 1 28 ? -16.828 6.379 7.941 1 91.12 28 GLN B O 1
ATOM 1123 N N . LEU B 1 29 ? -14.695 5.875 8.422 1 93.88 29 LEU B N 1
ATOM 1124 C CA . LEU B 1 29 ? -14.367 5.434 7.07 1 93.88 29 LEU B CA 1
ATOM 1125 C C . LEU B 1 29 ? -15.203 4.223 6.676 1 93.88 29 LEU B C 1
ATOM 1127 O O . LEU B 1 29 ? -15.547 4.059 5.504 1 93.88 29 LEU B O 1
ATOM 1131 N N . ALA B 1 30 ? -15.523 3.373 7.684 1 84.25 30 ALA B N 1
ATOM 1132 C CA . ALA B 1 30 ? -16.281 2.154 7.422 1 84.25 30 ALA B CA 1
ATOM 1133 C C . ALA B 1 30 ? -17.625 2.477 6.773 1 84.25 30 ALA B C 1
ATOM 1135 O O . ALA B 1 30 ? -18.172 1.666 6.016 1 84.25 30 ALA B O 1
ATOM 1136 N N . GLU B 1 31 ? -18.078 3.725 6.945 1 86.69 31 GLU B N 1
ATOM 1137 C CA . GLU B 1 31 ? -19.391 4.121 6.434 1 86.69 31 GLU B CA 1
ATOM 1138 C C . GLU B 1 31 ? -19.266 5.25 5.414 1 86.69 31 GLU B C 1
ATOM 1140 O O . GLU B 1 31 ? -20.281 5.734 4.895 1 86.69 31 GLU B O 1
ATOM 1145 N N . TYR B 1 32 ? -18.062 5.57 5.109 1 90.88 32 TYR B N 1
ATOM 1146 C CA . TYR B 1 32 ? -17.875 6.734 4.25 1 90.88 32 TYR B CA 1
ATOM 1147 C C . TYR B 1 32 ? -18.109 6.371 2.787 1 90.88 32 TYR B C 1
ATOM 1149 O O . TYR B 1 32 ? -17.516 5.414 2.279 1 90.88 32 TYR B O 1
ATOM 1157 N N . GLN B 1 33 ? -18.969 7.113 2.191 1 93.81 33 GLN B N 1
ATOM 1158 C CA . GLN B 1 33 ? -19.297 6.84 0.795 1 93.81 33 GLN B CA 1
ATOM 1159 C C . GLN B 1 33 ? -18.047 6.867 -0.079 1 93.81 33 GLN B C 1
ATOM 1161 O O . GLN B 1 33 ? -17.266 7.809 -0.006 1 93.81 33 GLN B O 1
ATOM 1166 N N . GLY B 1 34 ? -17.844 5.832 -0.855 1 97.31 34 GLY B N 1
ATOM 1167 C CA . GLY B 1 34 ? -16.734 5.785 -1.805 1 97.31 34 GLY B CA 1
ATOM 1168 C C . GLY B 1 34 ? -15.508 5.094 -1.255 1 97.31 34 GLY B C 1
ATOM 1169 O O . GLY B 1 34 ? -14.602 4.723 -2.012 1 97.31 34 GLY B O 1
ATOM 1170 N N . CYS B 1 35 ? -15.422 4.98 0.091 1 97.94 35 CYS B N 1
ATOM 1171 C CA . CYS B 1 35 ? -14.328 4.195 0.656 1 97.94 35 CYS B CA 1
ATOM 1172 C C . CYS B 1 35 ? -14.594 2.703 0.506 1 97.94 35 CYS B C 1
ATOM 1174 O O . CYS B 1 35 ? -15.586 2.188 1.026 1 97.94 35 CYS B O 1
ATOM 1176 N N . LEU B 1 36 ? -13.781 2.064 -0.16 1 97.5 36 LEU B N 1
ATOM 1177 C CA . LEU B 1 36 ? -13.992 0.646 -0.422 1 97.5 36 LEU B CA 1
ATOM 1178 C C . LEU B 1 36 ? -13.367 -0.208 0.677 1 97.5 36 LEU B C 1
ATOM 1180 O O . LEU B 1 36 ? -13.914 -1.251 1.044 1 97.5 36 LEU B O 1
ATOM 1184 N N . SER B 1 37 ? -12.203 0.192 1.176 1 96.81 37 SER B N 1
ATOM 1185 C CA . SER B 1 37 ? -11.562 -0.49 2.293 1 96.81 37 SER B CA 1
ATOM 1186 C C . SER B 1 37 ? -10.438 0.357 2.885 1 96.81 37 SER B C 1
ATOM 1188 O O . SER B 1 37 ? -9.898 1.242 2.213 1 96.81 37 SER B O 1
ATOM 1190 N N . ILE B 1 38 ? -10.078 0.139 4.117 1 97.12 38 ILE B N 1
ATOM 1191 C CA . ILE B 1 38 ? -8.945 0.737 4.816 1 97.12 38 ILE B CA 1
ATOM 1192 C C . ILE B 1 38 ? -8.312 -0.292 5.75 1 97.12 38 ILE B C 1
ATOM 1194 O O . ILE B 1 38 ? -9.016 -1.092 6.371 1 97.12 38 ILE B O 1
ATOM 1198 N N . GLU B 1 39 ? -7.047 -0.301 5.781 1 96.81 39 GLU B N 1
ATOM 1199 C CA . GLU B 1 39 ? -6.32 -1.179 6.691 1 96.81 39 GLU B CA 1
ATOM 1200 C C . GLU B 1 39 ? -4.984 -0.565 7.102 1 96.81 39 GLU B C 1
ATOM 1202 O O . GLU B 1 39 ? -4.352 0.141 6.312 1 96.81 39 GLU B O 1
ATOM 1207 N N . ARG B 1 40 ? -4.574 -0.832 8.375 1 97.12 40 ARG B N 1
ATOM 1208 C CA . ARG B 1 40 ? -3.311 -0.3 8.883 1 97.12 40 ARG B CA 1
ATOM 1209 C C . ARG B 1 40 ? -2.299 -1.418 9.109 1 97.12 40 ARG B C 1
ATOM 1211 O O . ARG B 1 40 ? -2.664 -2.518 9.531 1 97.12 40 ARG B O 1
ATOM 1218 N N . PHE B 1 41 ? -1.095 -1.104 8.836 1 98.44 41 PHE B N 1
ATOM 1219 C CA . PHE B 1 41 ? 0.011 -2.051 8.906 1 98.44 41 PHE B CA 1
ATOM 1220 C C . PHE B 1 41 ? 1.187 -1.454 9.672 1 98.44 41 PHE B C 1
ATOM 1222 O O . PHE B 1 41 ? 1.315 -0.232 9.766 1 98.44 41 PHE B O 1
ATOM 1229 N N . GLN B 1 42 ? 2.002 -2.338 10.203 1 98.44 42 GLN B N 1
ATOM 1230 C CA . GLN B 1 42 ? 3.273 -1.959 10.812 1 98.44 42 GLN B CA 1
ATOM 1231 C C . GLN B 1 42 ? 4.449 -2.535 10.031 1 98.44 42 GLN B C 1
ATOM 1233 O O . GLN B 1 42 ? 4.434 -3.707 9.648 1 98.44 42 GLN B O 1
ATOM 1238 N N . SER B 1 43 ? 5.449 -1.698 9.766 1 98.56 43 SER B N 1
ATOM 1239 C CA . SER B 1 43 ? 6.637 -2.146 9.047 1 98.56 43 SER B CA 1
ATOM 1240 C C . SER B 1 43 ? 7.344 -3.273 9.797 1 98.56 43 SER B C 1
ATOM 1242 O O . SER B 1 43 ? 7.469 -3.229 11.016 1 98.56 43 SER B O 1
ATOM 1244 N N . LEU B 1 44 ? 7.801 -4.254 9.023 1 97 44 LEU B N 1
ATOM 1245 C CA . LEU B 1 44 ? 8.57 -5.336 9.625 1 97 44 LEU B CA 1
ATOM 1246 C C . LEU B 1 44 ? 10.039 -4.957 9.758 1 97 44 LEU B C 1
ATOM 1248 O O . LEU B 1 44 ? 10.781 -5.586 10.516 1 97 44 LEU B O 1
ATOM 1252 N N . ALA B 1 45 ? 10.438 -3.908 9.008 1 95.88 45 ALA B N 1
ATOM 1253 C CA . ALA B 1 45 ? 11.836 -3.482 9.039 1 95.88 45 ALA B CA 1
ATOM 1254 C C . ALA B 1 45 ? 12.055 -2.371 10.062 1 95.88 45 ALA B C 1
ATOM 1256 O O . ALA B 1 45 ? 13.141 -2.232 10.617 1 95.88 45 ALA B O 1
ATOM 1257 N N . ASP B 1 46 ? 11.062 -1.534 10.297 1 97.19 46 ASP B N 1
ATOM 1258 C CA . ASP B 1 46 ? 11.102 -0.398 11.211 1 97.19 46 ASP B CA 1
ATOM 1259 C C . ASP B 1 46 ? 9.812 -0.309 12.031 1 97.19 46 ASP B C 1
ATOM 1261 O O . ASP B 1 46 ? 8.797 0.208 11.555 1 97.19 46 ASP B O 1
ATOM 1265 N N . GLU B 1 47 ? 9.867 -0.677 13.266 1 95.5 47 GLU B N 1
ATOM 1266 C CA . GLU B 1 47 ? 8.688 -0.802 14.109 1 95.5 47 GLU B CA 1
ATOM 1267 C C . GLU B 1 47 ? 8.008 0.549 14.312 1 95.5 47 GLU B C 1
ATOM 1269 O O . GLU B 1 47 ? 6.852 0.611 14.734 1 95.5 47 GLU B O 1
ATOM 1274 N N . ARG B 1 48 ? 8.727 1.606 14.109 1 97.12 48 ARG B N 1
ATOM 1275 C CA . ARG B 1 48 ? 8.141 2.932 14.297 1 97.12 48 ARG B CA 1
ATOM 1276 C C . ARG B 1 48 ? 7.273 3.32 13.109 1 97.12 48 ARG B C 1
ATOM 1278 O O . ARG B 1 48 ? 6.449 4.234 13.203 1 97.12 48 ARG B O 1
ATOM 1285 N N . LYS B 1 49 ? 7.461 2.754 12.008 1 98.5 49 LYS B N 1
ATOM 1286 C CA . LYS B 1 49 ? 6.801 3.148 10.766 1 98.5 49 LYS B CA 1
ATOM 1287 C C . LYS B 1 49 ? 5.477 2.41 10.594 1 98.5 49 LYS B C 1
ATOM 1289 O O . LYS B 1 49 ? 5.418 1.187 10.734 1 98.5 49 LYS B O 1
ATOM 1294 N N . LEU B 1 50 ? 4.418 3.17 10.281 1 98.69 50 LEU B N 1
ATOM 1295 C CA . LEU B 1 50 ? 3.08 2.643 10.039 1 98.69 50 LEU B CA 1
ATOM 1296 C C . LEU B 1 50 ? 2.609 2.98 8.625 1 98.69 50 LEU B C 1
ATOM 1298 O O . LEU B 1 50 ? 3.123 3.914 8.008 1 98.69 50 LEU B O 1
ATOM 1302 N N . LEU B 1 51 ? 1.756 2.188 8.141 1 98.81 51 LEU B N 1
ATOM 1303 C CA . LEU B 1 51 ? 1.114 2.373 6.844 1 98.81 51 LEU B CA 1
ATOM 1304 C C . LEU B 1 51 ? -0.404 2.307 6.977 1 98.81 51 LEU B C 1
ATOM 1306 O O . LEU B 1 51 ? -0.942 1.352 7.539 1 98.81 51 LEU B O 1
ATOM 1310 N N . SER B 1 52 ? -1.076 3.322 6.562 1 98.44 52 SER B N 1
ATOM 1311 C CA . SER B 1 52 ? -2.514 3.264 6.324 1 98.44 52 SER B CA 1
ATOM 1312 C C . SER B 1 52 ? -2.82 3.135 4.836 1 98.44 52 SER B C 1
ATOM 1314 O O . SER B 1 52 ? -2.506 4.031 4.051 1 98.44 52 SER B O 1
ATOM 1316 N N . LEU B 1 53 ? -3.363 2.004 4.441 1 98.62 53 LEU B N 1
ATOM 1317 C CA . LEU B 1 53 ? -3.703 1.709 3.055 1 98.62 53 LEU B CA 1
ATOM 1318 C C . LEU B 1 53 ? -5.215 1.699 2.855 1 98.62 53 LEU B C 1
ATOM 1320 O O . LEU B 1 53 ? -5.926 0.938 3.514 1 98.62 53 LEU B O 1
ATOM 1324 N N . SER B 1 54 ? -5.668 2.561 1.953 1 98 54 SER B N 1
ATOM 1325 C CA . SER B 1 54 ? -7.102 2.607 1.678 1 98 54 SER B CA 1
ATOM 1326 C C . SER B 1 54 ? -7.375 2.637 0.178 1 98 54 SER B C 1
ATOM 1328 O O . SER B 1 54 ? -6.551 3.119 -0.6 1 98 54 SER B O 1
ATOM 1330 N N . PHE B 1 55 ? -8.5 2.129 -0.214 1 98.56 55 PHE B N 1
ATOM 1331 C CA . PHE B 1 55 ? -8.945 2.098 -1.601 1 98.56 55 PHE B CA 1
ATOM 1332 C C . PHE B 1 55 ? -10.297 2.793 -1.748 1 98.56 55 PHE B C 1
ATOM 1334 O O . PHE B 1 55 ? -11.172 2.652 -0.89 1 98.56 55 PHE B O 1
ATOM 1341 N N . TRP B 1 56 ? -10.406 3.498 -2.883 1 98.5 56 TRP B N 1
ATOM 1342 C CA . TRP B 1 56 ? -11.531 4.41 -3.072 1 98.5 56 TRP B CA 1
ATOM 1343 C C . TRP B 1 56 ? -12.125 4.258 -4.469 1 98.5 56 TRP B C 1
ATOM 1345 O O . TRP B 1 56 ? -11.406 3.971 -5.43 1 98.5 56 TRP B O 1
ATOM 1355 N N . GLN B 1 57 ? -13.383 4.547 -4.52 1 98.31 57 GLN B N 1
ATOM 1356 C CA . GLN B 1 57 ? -14.141 4.387 -5.754 1 98.31 57 GLN B CA 1
ATOM 1357 C C . GLN B 1 57 ? -13.641 5.344 -6.832 1 98.31 57 GLN B C 1
ATOM 1359 O O . GLN B 1 57 ? -13.602 4.988 -8.016 1 98.31 57 GLN B O 1
ATOM 1364 N N . ASP B 1 58 ? -13.398 6.559 -6.43 1 98.12 58 ASP B N 1
ATOM 1365 C CA . ASP B 1 58 ? -13.023 7.562 -7.418 1 98.12 58 ASP B CA 1
ATOM 1366 C C . ASP B 1 58 ? -12.367 8.773 -6.75 1 98.12 58 ASP B C 1
ATOM 1368 O O . ASP B 1 58 ? -12.289 8.836 -5.52 1 98.12 58 ASP B O 1
ATOM 1372 N N . ALA B 1 59 ? -11.828 9.633 -7.582 1 97.88 59 ALA B N 1
ATOM 1373 C CA . ALA B 1 59 ? -11.102 10.805 -7.105 1 97.88 59 ALA B CA 1
ATOM 1374 C C . ALA B 1 59 ? -12.008 11.711 -6.266 1 97.88 59 ALA B C 1
ATOM 1376 O O . ALA B 1 59 ? -11.547 12.32 -5.301 1 97.88 59 ALA B O 1
ATOM 1377 N N . GLY B 1 60 ? -13.25 11.836 -6.699 1 97.94 60 GLY B N 1
ATOM 1378 C CA . GLY B 1 60 ? -14.18 12.648 -5.934 1 97.94 60 GLY B CA 1
ATOM 1379 C C . GLY B 1 60 ? -14.359 12.164 -4.508 1 97.94 60 GLY B C 1
ATOM 1380 O O . GLY B 1 60 ? -14.43 12.977 -3.58 1 97.94 60 GLY B O 1
ATOM 1381 N N . SER B 1 61 ? -14.438 10.852 -4.293 1 97.94 61 SER B N 1
ATOM 1382 C CA . SER B 1 61 ? -14.57 10.266 -2.965 1 97.94 61 SER B CA 1
ATOM 1383 C C . SER B 1 61 ? -13.344 10.555 -2.104 1 97.94 61 SER B C 1
ATOM 1385 O O . SER B 1 61 ? -13.477 10.875 -0.919 1 97.94 61 SER B O 1
ATOM 1387 N N . VAL B 1 62 ? -12.156 10.461 -2.654 1 97.94 62 VAL B N 1
ATOM 1388 C CA . VAL B 1 62 ? -10.922 10.766 -1.936 1 97.94 62 VAL B CA 1
ATOM 1389 C C . VAL B 1 62 ? -10.922 12.234 -1.51 1 97.94 62 VAL B C 1
ATOM 1391 O O . VAL B 1 62 ? -10.594 12.547 -0.366 1 97.94 62 VAL B O 1
ATOM 1394 N N . GLN B 1 63 ? -11.305 13.062 -2.443 1 98 63 GLN B N 1
ATOM 1395 C CA . GLN B 1 63 ? -11.344 14.492 -2.15 1 98 63 GLN B CA 1
ATOM 1396 C C . GLN B 1 63 ? -12.344 14.797 -1.042 1 98 63 GLN B C 1
ATOM 1398 O O . GLN B 1 63 ? -12.078 15.633 -0.174 1 98 63 GLN B O 1
ATOM 1403 N N . ALA B 1 64 ? -13.516 14.156 -1.084 1 97.5 64 ALA B N 1
ATOM 1404 C CA . ALA B 1 64 ? -14.523 14.359 -0.052 1 97.5 64 ALA B CA 1
ATOM 1405 C C . ALA B 1 64 ? -13.992 13.977 1.324 1 97.5 64 ALA B C 1
ATOM 1407 O O . ALA B 1 64 ? -14.172 14.719 2.295 1 97.5 64 ALA B O 1
ATOM 1408 N N . TRP B 1 65 ? -13.281 12.875 1.374 1 97.38 65 TRP B N 1
ATOM 1409 C CA . TRP B 1 65 ? -12.703 12.445 2.645 1 97.38 65 TRP B CA 1
ATOM 1410 C C . TRP B 1 65 ? -11.617 13.414 3.1 1 97.38 65 TRP B C 1
ATOM 1412 O O . TRP B 1 65 ? -11.57 13.797 4.27 1 97.38 65 TRP B O 1
ATOM 1422 N N . ARG B 1 66 ? -10.766 13.805 2.182 1 97.38 66 ARG B N 1
ATOM 1423 C CA . ARG B 1 66 ? -9.68 14.727 2.502 1 97.38 66 ARG B CA 1
ATOM 1424 C C . ARG B 1 66 ? -10.219 16.016 3.107 1 97.38 66 ARG B C 1
ATOM 1426 O O . ARG B 1 66 ? -9.594 16.609 3.992 1 97.38 66 ARG B O 1
ATOM 1433 N N . ASN B 1 67 ? -11.406 16.375 2.689 1 97.25 67 ASN B N 1
ATOM 1434 C CA . ASN B 1 67 ? -11.969 17.656 3.107 1 97.25 67 ASN B CA 1
ATOM 1435 C C . ASN B 1 67 ? -13.008 17.484 4.215 1 97.25 67 ASN B C 1
ATOM 1437 O O . ASN B 1 67 ? -13.664 18.438 4.613 1 97.25 67 ASN B O 1
ATOM 1441 N N . ASP B 1 68 ? -13.211 16.25 4.574 1 96.5 68 ASP B N 1
ATOM 1442 C CA . ASP B 1 68 ? -14.094 16.016 5.711 1 96.5 68 ASP B CA 1
ATOM 1443 C C . ASP B 1 68 ? -13.586 16.719 6.965 1 96.5 68 ASP B C 1
ATOM 1445 O O . ASP B 1 68 ? -12.391 16.688 7.262 1 96.5 68 ASP B O 1
ATOM 1449 N N . MET B 1 69 ? -14.453 17.297 7.723 1 95.06 69 MET B N 1
ATOM 1450 C CA . MET B 1 69 ? -14.062 18.156 8.844 1 95.06 69 MET B CA 1
ATOM 1451 C C . MET B 1 69 ? -13.266 17.359 9.875 1 95.06 69 MET B C 1
ATOM 1453 O O . MET B 1 69 ? -12.203 17.797 10.312 1 95.06 69 MET B O 1
ATOM 1457 N N . ALA B 1 70 ? -13.797 16.25 10.266 1 94.81 70 ALA B N 1
ATOM 1458 C CA . ALA B 1 70 ? -13.109 15.43 11.258 1 94.81 70 ALA B CA 1
ATOM 1459 C C . ALA B 1 70 ? -11.742 14.992 10.742 1 94.81 70 ALA B C 1
ATOM 1461 O O . ALA B 1 70 ? -10.758 14.984 11.492 1 94.81 70 ALA B O 1
ATOM 1462 N N . HIS B 1 71 ? -11.617 14.57 9.445 1 97.12 71 HIS B N 1
ATOM 1463 C CA . HIS B 1 71 ? -10.336 14.148 8.883 1 97.12 71 HIS B CA 1
ATOM 1464 C C . HIS B 1 71 ? -9.367 15.328 8.789 1 97.12 71 HIS B C 1
ATOM 1466 O O . HIS B 1 71 ? -8.172 15.18 9.047 1 97.12 71 HIS B O 1
ATOM 1472 N N . ARG B 1 72 ? -9.898 16.531 8.438 1 97.06 72 ARG B N 1
ATOM 1473 C CA . ARG B 1 72 ? -9.039 17.719 8.344 1 97.06 72 ARG B CA 1
ATOM 1474 C C . ARG B 1 72 ? -8.414 18.047 9.695 1 97.06 72 ARG B C 1
ATOM 1476 O O . ARG B 1 72 ? -7.246 18.422 9.773 1 97.06 72 ARG B O 1
ATOM 1483 N N . PHE B 1 73 ? -9.219 17.969 10.688 1 96.06 73 PHE B N 1
ATOM 1484 C CA . PHE B 1 73 ? -8.695 18.188 12.031 1 96.06 73 PHE B CA 1
ATOM 1485 C C . PHE B 1 73 ? -7.598 17.188 12.352 1 96.06 73 PHE B C 1
ATOM 1487 O O . PHE B 1 73 ? -6.539 17.547 12.867 1 96.06 73 PHE B O 1
ATOM 1494 N N . ALA B 1 74 ? -7.828 15.922 12.07 1 97.06 74 ALA B N 1
ATOM 1495 C CA . ALA B 1 74 ? -6.859 14.859 12.328 1 97.06 74 ALA B CA 1
ATOM 1496 C C . ALA B 1 74 ? -5.582 15.086 11.523 1 97.06 74 ALA B C 1
ATOM 1498 O O . ALA B 1 74 ? -4.477 14.852 12.023 1 97.06 74 ALA B O 1
ATOM 1499 N N . GLN B 1 75 ? -5.758 15.492 10.227 1 97.75 75 GLN B N 1
ATOM 1500 C CA . GLN B 1 75 ? -4.605 15.789 9.383 1 97.75 75 GLN B CA 1
ATOM 1501 C C . GLN B 1 75 ? -3.742 16.891 9.992 1 97.75 75 GLN B C 1
ATOM 1503 O O . GLN B 1 75 ? -2.516 16.766 10.031 1 97.75 75 GLN B O 1
ATOM 1508 N N . SER B 1 76 ? -4.418 17.938 10.5 1 96.88 76 SER B N 1
ATOM 1509 C CA . SER B 1 76 ? -3.711 19.047 11.125 1 96.88 76 SER B CA 1
ATOM 1510 C C . SER B 1 76 ? -2.979 18.594 12.391 1 96.88 76 SER B C 1
ATOM 1512 O O . SER B 1 76 ? -1.809 18.938 12.586 1 96.88 76 SER B O 1
ATOM 1514 N N . GLU B 1 77 ? -3.682 17.891 13.211 1 97.44 77 GLU B N 1
ATOM 1515 C CA . GLU B 1 77 ? -3.072 17.391 14.438 1 97.44 77 GLU B CA 1
ATOM 1516 C C . GLU B 1 77 ? -1.896 16.469 14.133 1 97.44 77 GLU B C 1
ATOM 1518 O O . GLU B 1 77 ? -0.841 16.562 14.758 1 97.44 77 GLU B O 1
ATOM 1523 N N . GLY B 1 78 ? -2.043 15.5 13.219 1 97.62 78 GLY B N 1
ATOM 1524 C CA . GLY B 1 78 ? -0.97 14.609 12.812 1 97.62 78 GLY B CA 1
ATOM 1525 C C . GLY B 1 78 ? 0.264 15.336 12.32 1 97.62 78 GLY B C 1
ATOM 1526 O O . GLY B 1 78 ? 1.352 15.172 12.883 1 97.62 78 GLY B O 1
ATOM 1527 N N . LYS B 1 79 ? 0.045 16.203 11.367 1 96.69 79 LYS B N 1
ATOM 1528 C CA . LYS B 1 79 ? 1.146 16.922 10.734 1 96.69 79 LYS B CA 1
ATOM 1529 C C . LYS B 1 79 ? 1.88 17.797 11.742 1 96.69 79 LYS B C 1
ATOM 1531 O O . LYS B 1 79 ? 3.111 17.844 11.758 1 96.69 79 LYS B O 1
ATOM 1536 N N . ASN B 1 80 ? 1.174 18.438 12.672 1 95.5 80 ASN B N 1
ATOM 1537 C CA . ASN B 1 80 ? 1.767 19.469 13.516 1 95.5 80 ASN B CA 1
ATOM 1538 C C . ASN B 1 80 ? 2.291 18.891 14.828 1 95.5 80 ASN B C 1
ATOM 1540 O O . ASN B 1 80 ? 3.207 19.438 15.438 1 95.5 80 ASN B O 1
ATOM 1544 N N . GLN B 1 81 ? 1.737 17.734 15.234 1 97 81 GLN B N 1
ATOM 1545 C CA . GLN B 1 81 ? 2.01 17.359 16.625 1 97 81 GLN B CA 1
ATOM 1546 C C . GLN B 1 81 ? 2.471 15.906 16.719 1 97 81 GLN B C 1
ATOM 1548 O O . GLN B 1 81 ? 3.191 15.539 17.641 1 97 81 GLN B O 1
ATOM 1553 N N . LEU B 1 82 ? 2.117 15.102 15.812 1 98.31 82 LEU B N 1
ATOM 1554 C CA . LEU B 1 82 ? 2.221 13.68 16.125 1 98.31 82 LEU B CA 1
ATOM 1555 C C . LEU B 1 82 ? 3.295 13.008 15.273 1 98.31 82 LEU B C 1
ATOM 1557 O O . LEU B 1 82 ? 3.846 11.977 15.664 1 98.31 82 LEU B O 1
ATOM 1561 N N . PHE B 1 83 ? 3.6 13.555 14.094 1 98.38 83 PHE B N 1
ATOM 1562 C CA . PHE B 1 83 ? 4.426 12.836 13.125 1 98.38 83 PHE B CA 1
ATOM 1563 C C . PHE B 1 83 ? 5.859 13.352 13.148 1 98.38 83 PHE B C 1
ATOM 1565 O O . PHE B 1 83 ? 6.082 14.562 13.211 1 98.38 83 PHE B O 1
ATOM 1572 N N . GLU B 1 84 ? 6.773 12.438 13.109 1 98.19 84 GLU B N 1
ATOM 1573 C CA . GLU B 1 84 ? 8.141 12.773 12.742 1 98.19 84 GLU B CA 1
ATOM 1574 C C . GLU B 1 84 ? 8.281 12.969 11.234 1 98.19 84 GLU B C 1
ATOM 1576 O O . GLU B 1 84 ? 8.945 13.906 10.781 1 98.19 84 GLU B O 1
ATOM 1581 N N . SER B 1 85 ? 7.66 12.141 10.469 1 98.19 85 SER B N 1
ATOM 1582 C CA . SER B 1 85 ? 7.645 12.234 9.008 1 98.19 85 SER B CA 1
ATOM 1583 C C . SER B 1 85 ? 6.477 11.453 8.414 1 98.19 85 SER B C 1
ATOM 1585 O O . SER B 1 85 ? 5.918 10.57 9.07 1 98.19 85 SER B O 1
ATOM 1587 N N . TYR B 1 86 ? 6.125 11.82 7.16 1 98.69 86 TYR B N 1
ATOM 1588 C CA . TYR B 1 86 ? 5.121 11.039 6.445 1 98.69 86 TYR B CA 1
ATOM 1589 C C . TYR B 1 86 ? 5.281 11.195 4.938 1 98.69 86 TYR B C 1
ATOM 1591 O O . TYR B 1 86 ? 5.965 12.109 4.473 1 98.69 86 TYR B O 1
ATOM 1599 N N . ARG B 1 87 ? 4.672 10.312 4.23 1 98.81 87 ARG B N 1
ATOM 1600 C CA . ARG B 1 87 ? 4.578 10.344 2.775 1 98.81 87 ARG B CA 1
ATOM 1601 C C . ARG B 1 87 ? 3.219 9.828 2.307 1 98.81 87 ARG B C 1
ATOM 1603 O O . ARG B 1 87 ? 2.711 8.836 2.826 1 98.81 87 ARG B O 1
ATOM 1610 N N . ILE B 1 88 ? 2.627 10.578 1.416 1 98.94 88 ILE B N 1
ATOM 1611 C CA . ILE B 1 88 ? 1.354 10.18 0.828 1 98.94 88 ILE B CA 1
ATOM 1612 C C . ILE B 1 88 ? 1.528 9.945 -0.67 1 98.94 88 ILE B C 1
ATOM 1614 O O . ILE B 1 88 ? 2.084 10.789 -1.377 1 98.94 88 ILE B O 1
ATOM 1618 N N . ARG B 1 89 ? 1.13 8.836 -1.133 1 98.94 89 ARG B N 1
ATOM 1619 C CA . ARG B 1 89 ? 1.024 8.555 -2.561 1 98.94 89 ARG B CA 1
ATOM 1620 C C . ARG B 1 89 ? -0.391 8.125 -2.932 1 98.94 89 ARG B C 1
ATOM 1622 O O . ARG B 1 89 ? -1.009 7.328 -2.223 1 98.94 89 ARG B O 1
ATOM 1629 N N . VAL B 1 90 ? -0.9 8.75 -3.914 1 98.94 90 VAL B N 1
ATOM 1630 C CA . VAL B 1 90 ? -2.188 8.391 -4.496 1 98.94 90 VAL B CA 1
ATOM 1631 C C . VAL B 1 90 ? -1.971 7.723 -5.855 1 98.94 90 VAL B C 1
ATOM 1633 O O . VAL B 1 90 ? -1.183 8.203 -6.672 1 98.94 90 VAL B O 1
ATOM 1636 N N . ALA B 1 91 ? -2.658 6.664 -6.102 1 98.94 91 ALA B N 1
ATOM 1637 C CA . ALA B 1 91 ? -2.373 5.898 -7.312 1 98.94 91 ALA B CA 1
ATOM 1638 C C . ALA B 1 91 ? -3.654 5.324 -7.91 1 98.94 91 ALA B C 1
ATOM 1640 O O . ALA B 1 91 ? -4.57 4.938 -7.184 1 98.94 91 ALA B O 1
ATOM 1641 N N . GLU B 1 92 ? -3.699 5.277 -9.188 1 98.88 92 GLU B N 1
ATOM 1642 C CA . GLU B 1 92 ? -4.816 4.68 -9.906 1 98.88 92 GLU B CA 1
ATOM 1643 C C . GLU B 1 92 ? -4.578 3.191 -10.164 1 98.88 92 GLU B C 1
ATOM 1645 O O . GLU B 1 92 ? -3.621 2.818 -10.844 1 98.88 92 GLU B O 1
ATOM 1650 N N . VAL B 1 93 ? -5.488 2.365 -9.703 1 98.88 93 VAL B N 1
ATOM 1651 C CA . VAL B 1 93 ? -5.332 0.922 -9.852 1 98.88 93 VAL B CA 1
ATOM 1652 C C . VAL B 1 93 ? -5.621 0.509 -11.289 1 98.88 93 VAL B C 1
ATOM 1654 O O . VAL B 1 93 ? -6.664 0.853 -11.844 1 98.88 93 VAL B O 1
ATOM 1657 N N . CYS B 1 94 ? -4.668 -0.217 -11.867 1 98.62 94 CYS B N 1
ATOM 1658 C CA . CYS B 1 94 ? -4.848 -0.629 -13.258 1 98.62 94 CYS B CA 1
ATOM 1659 C C . CYS B 1 94 ? -4.996 -2.143 -13.359 1 98.62 94 CYS B C 1
ATOM 1661 O O . CYS B 1 94 ? -5.422 -2.658 -14.398 1 98.62 94 CYS B O 1
ATOM 1663 N N . ARG B 1 95 ? -4.602 -2.883 -12.367 1 98.69 95 ARG B N 1
ATOM 1664 C CA . ARG B 1 95 ? -4.859 -4.316 -12.25 1 98.69 95 ARG B CA 1
ATOM 1665 C C . ARG B 1 95 ? -5.254 -4.684 -10.82 1 98.69 95 ARG B C 1
ATOM 1667 O O . ARG B 1 95 ? -4.73 -4.121 -9.859 1 98.69 95 ARG B O 1
ATOM 1674 N N . ASP B 1 96 ? -6.098 -5.527 -10.688 1 98.81 96 ASP B N 1
ATOM 1675 C CA . ASP B 1 96 ? -6.602 -6.051 -9.43 1 98.81 96 ASP B CA 1
ATOM 1676 C C . ASP B 1 96 ? -7.035 -7.508 -9.57 1 98.81 96 ASP B C 1
ATOM 1678 O O . ASP B 1 96 ? -8.047 -7.801 -10.219 1 98.81 96 ASP B O 1
ATOM 1682 N N . TYR B 1 97 ? -6.273 -8.453 -8.883 1 98.69 97 TYR B N 1
ATOM 1683 C CA . TYR B 1 97 ? -6.598 -9.859 -9.047 1 98.69 97 TYR B CA 1
ATOM 1684 C C . TYR B 1 97 ? -6.188 -10.664 -7.824 1 98.69 97 TYR B C 1
ATOM 1686 O O . TYR B 1 97 ? -5.348 -10.227 -7.035 1 98.69 97 TYR B O 1
ATOM 1694 N N . THR B 1 98 ? -6.836 -11.773 -7.625 1 98.12 98 THR B N 1
ATOM 1695 C CA . THR B 1 98 ? -6.602 -12.68 -6.508 1 98.12 98 THR B CA 1
ATOM 1696 C C . THR B 1 98 ? -6.207 -14.062 -7.012 1 98.12 98 THR B C 1
ATOM 1698 O O . THR B 1 98 ? -6.035 -14.266 -8.211 1 98.12 98 THR B O 1
ATOM 1701 N N . HIS B 1 99 ? -5.984 -14.961 -6.035 1 95.56 99 HIS B N 1
ATOM 1702 C CA . HIS B 1 99 ? -5.668 -16.344 -6.387 1 95.56 99 HIS B CA 1
ATOM 1703 C C . HIS B 1 99 ? -6.844 -17.016 -7.086 1 95.56 99 HIS B C 1
ATOM 1705 O O . HIS B 1 99 ? -6.66 -17.969 -7.832 1 95.56 99 HIS B O 1
ATOM 1711 N N . GLN B 1 100 ? -8.008 -16.5 -6.918 1 94.94 100 GLN B N 1
ATOM 1712 C CA . GLN B 1 100 ? -9.211 -17.078 -7.504 1 94.94 100 GLN B CA 1
ATOM 1713 C C . GLN B 1 100 ? -9.688 -16.266 -8.711 1 94.94 100 GLN B C 1
ATOM 1715 O O . GLN B 1 100 ? -10.07 -16.844 -9.734 1 94.94 100 GLN B O 1
ATOM 1720 N N . GLN B 1 101 ? -9.727 -15 -8.594 1 96.94 101 GLN B N 1
ATOM 1721 C CA . GLN B 1 101 ? -10.117 -14.086 -9.656 1 96.94 101 GLN B CA 1
ATOM 1722 C C . GLN B 1 101 ? -8.906 -13.555 -10.406 1 96.94 101 GLN B C 1
ATOM 1724 O O . GLN B 1 101 ? -8.312 -12.555 -10.008 1 96.94 101 GLN B O 1
ATOM 1729 N N . ARG B 1 102 ? -8.625 -14.125 -11.578 1 97.25 102 ARG B N 1
ATOM 1730 C CA . ARG B 1 102 ? -7.32 -13.914 -12.195 1 97.25 102 ARG B CA 1
ATOM 1731 C C . ARG B 1 102 ? -7.465 -13.234 -13.555 1 97.25 102 ARG B C 1
ATOM 1733 O O . ARG B 1 102 ? -6.539 -13.266 -14.367 1 97.25 102 ARG B O 1
ATOM 1740 N N . GLU B 1 103 ? -8.641 -12.633 -13.82 1 97 103 GLU B N 1
ATOM 1741 C CA . GLU B 1 103 ? -8.914 -12.055 -15.133 1 97 103 GLU B CA 1
ATOM 1742 C C . GLU B 1 103 ? -7.949 -10.914 -15.445 1 97 103 GLU B C 1
ATOM 1744 O O . GLU B 1 103 ? -7.578 -10.703 -16.594 1 97 103 GLU B O 1
ATOM 1749 N N . GLN B 1 104 ? -7.543 -10.18 -14.406 1 98.12 104 GLN B N 1
ATOM 1750 C CA . GLN B 1 104 ? -6.691 -9.016 -14.641 1 98.12 104 GLN B CA 1
ATOM 1751 C C . GLN B 1 104 ? -5.219 -9.367 -14.43 1 98.12 104 GLN B C 1
ATOM 1753 O O . GLN B 1 104 ? -4.352 -8.492 -14.531 1 98.12 104 GLN B O 1
ATOM 1758 N N . ALA B 1 105 ? -4.902 -10.641 -14.07 1 98.31 105 ALA B N 1
ATOM 1759 C CA . ALA B 1 105 ? -3.504 -11.047 -14.023 1 98.31 105 ALA B CA 1
ATOM 1760 C C . ALA B 1 105 ? -2.861 -10.969 -15.406 1 98.31 105 ALA B C 1
ATOM 1762 O O . ALA B 1 105 ? -3.488 -11.312 -16.406 1 98.31 105 ALA B O 1
ATOM 1763 N N . PRO B 1 106 ? -1.615 -10.508 -15.469 1 98 106 PRO B N 1
ATOM 1764 C CA . PRO B 1 106 ? -0.955 -10.453 -16.781 1 98 106 PRO B CA 1
ATOM 1765 C C . PRO B 1 106 ? -0.908 -11.812 -17.469 1 98 106 PRO B C 1
ATOM 1767 O O . PRO B 1 106 ? -0.823 -12.844 -16.812 1 98 106 PRO B O 1
ATOM 1770 N N . LEU B 1 107 ? -0.907 -11.758 -18.75 1 96.56 107 LEU B N 1
ATOM 1771 C CA . LEU B 1 107 ? -0.945 -12.977 -19.547 1 96.56 107 LEU B CA 1
ATOM 1772 C C . LEU B 1 107 ? 0.228 -13.883 -19.203 1 96.56 107 LEU B C 1
ATOM 1774 O O . LEU B 1 107 ? 0.07 -15.109 -19.125 1 96.56 107 LEU B O 1
ATOM 1778 N N . ASP B 1 108 ? 1.392 -13.344 -19.031 1 96.81 108 ASP B N 1
ATOM 1779 C CA . ASP B 1 108 ? 2.562 -14.156 -18.719 1 96.81 108 ASP B CA 1
ATOM 1780 C C . ASP B 1 108 ? 2.396 -14.852 -17.375 1 96.81 108 ASP B C 1
ATOM 1782 O O . ASP B 1 108 ? 2.906 -15.953 -17.172 1 96.81 108 ASP B O 1
ATOM 1786 N N . SER B 1 109 ? 1.747 -14.188 -16.422 1 96.75 109 SER B N 1
ATOM 1787 C CA . SER B 1 109 ? 1.464 -14.805 -15.133 1 96.75 109 SER B CA 1
ATOM 1788 C C . SER B 1 109 ? 0.447 -15.938 -15.273 1 96.75 109 SER B C 1
ATOM 1790 O O . SER B 1 109 ? 0.629 -17.016 -14.711 1 96.75 109 SER B O 1
ATOM 1792 N N . ARG B 1 110 ? -0.593 -15.688 -16.031 1 96.5 110 ARG B N 1
ATOM 1793 C CA . ARG B 1 110 ? -1.616 -16.703 -16.234 1 96.5 110 ARG B CA 1
ATOM 1794 C C . ARG B 1 110 ? -1.041 -17.922 -16.953 1 96.5 110 ARG B C 1
ATOM 1796 O O . ARG B 1 110 ? -1.36 -19.062 -16.594 1 96.5 110 ARG B O 1
ATOM 1803 N N . SER B 1 111 ? -0.241 -17.766 -17.875 1 94.94 111 SER B N 1
ATOM 1804 C CA . SER B 1 111 ? 0.368 -18.844 -18.641 1 94.94 111 SER B CA 1
ATOM 1805 C C . SER B 1 111 ? 1.27 -19.703 -17.766 1 94.94 111 SER B C 1
ATOM 1807 O O . SER B 1 111 ? 1.319 -20.922 -17.922 1 94.94 111 SER B O 1
ATOM 1809 N N . MET B 1 112 ? 1.914 -19.047 -16.859 1 93.44 112 MET B N 1
ATOM 1810 C CA . MET B 1 112 ? 2.922 -19.734 -16.062 1 93.44 112 MET B CA 1
ATOM 1811 C C . MET B 1 112 ? 2.301 -20.344 -14.805 1 93.44 112 MET B C 1
ATOM 1813 O O . MET B 1 112 ? 2.748 -21.391 -14.328 1 93.44 112 MET B O 1
ATOM 1817 N N . LEU B 1 113 ? 1.27 -19.688 -14.258 1 92.62 113 LEU B N 1
ATOM 1818 C CA . LEU B 1 113 ? 0.871 -20.016 -12.898 1 92.62 113 LEU B CA 1
ATOM 1819 C C . LEU B 1 113 ? -0.538 -20.609 -12.867 1 92.62 113 LEU B C 1
ATOM 1821 O O . LEU B 1 113 ? -0.983 -21.109 -11.844 1 92.62 113 LEU B O 1
ATOM 1825 N N . ASP B 1 114 ? -1.266 -20.422 -13.992 1 89.94 114 ASP B N 1
ATOM 1826 C CA . ASP B 1 114 ? -2.621 -20.953 -13.992 1 89.94 114 ASP B CA 1
ATOM 1827 C C . ASP B 1 114 ? -2.656 -22.359 -14.609 1 89.94 114 ASP B C 1
ATOM 1829 O O . ASP B 1 114 ? -1.827 -22.688 -15.461 1 89.94 114 ASP B O 1
#

pLDDT: mean 96.8, std 2.49, range [84.25, 98.94]

Sequence (228 aa):
MLAVIFEVTPSDAGKAAYLQLAAQLKAQLAEYQGCLSIERFQSLADERKLLSLSFWQDAGSVQAWRNDMAHRFAQSEGKNQLFESYRIRVAEVCRDYTHQQREQAPLDSRSMLDMLAVIFEVTPSDAGKAAYLQLAAQLKAQLAEYQGCLSIERFQSLADERKLLSLSFWQDAGSVQAWRNDMAHRFAQSEGKNQLFESYRIRVAEVCRDYTHQQREQAPLDSRSMLD

Radius of gyration: 17.77 Å; Cα contacts (8 Å, |Δi|>4): 417; chains: 2; bounding box: 39×50×42 Å

Solvent-accessible surface area (backbone atoms only — not comparable to full-atom values): 11792 Å² total; per-residue (Å²): 77,32,38,41,42,38,39,33,28,45,28,86,87,16,40,67,57,46,52,52,52,52,54,56,48,48,63,53,46,77,71,34,76,43,51,74,46,73,51,46,28,34,32,75,86,41,80,65,32,35,34,44,42,32,34,24,56,38,70,68,35,50,51,50,51,61,66,29,67,72,48,40,52,50,51,50,45,36,69,75,68,19,43,70,44,43,37,42,34,35,22,43,53,78,30,63,27,36,83,81,51,49,86,53,46,53,66,72,52,45,68,73,72,98,78,32,37,40,42,38,39,33,28,45,28,87,86,16,39,66,57,47,54,52,52,52,54,57,49,49,64,54,45,77,71,34,76,42,51,72,49,74,49,47,29,34,32,73,88,41,80,65,31,34,34,43,43,32,34,24,58,37,70,68,34,50,51,51,50,63,65,28,66,72,50,40,52,50,51,51,46,37,67,75,69,19,43,69,45,44,37,42,34,34,22,42,53,77,31,64,27,35,84,81,51,50,85,52,4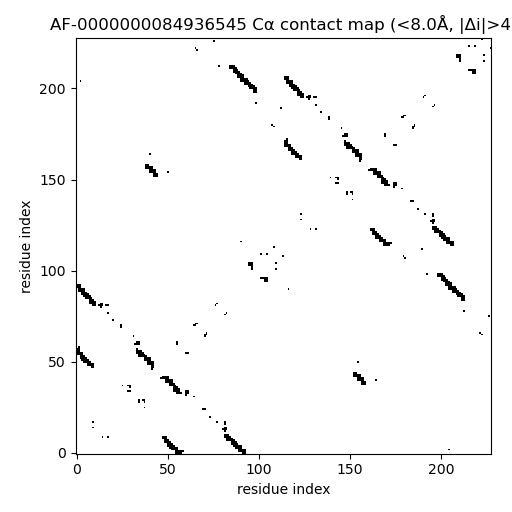6,53,68,72,52,44,68,72,72,99

Organism: Ferrimonas balearica (strain DSM 9799 / CCM 4581 / KCTC 23876 / PAT) (NCBI:txid550540)

Foldseek 3Di:
DKKKKKKFQWDPVQQVVLVVLVVVVQVVLVPQPFWPDWDKDADPVDRRMIIIMTGGNDPVSVVCQCPDPSNVVSVVCRVPPITPDMDIDMDDDDADADPVRCPRPDPVCVVVPD/DKKKKKKFQWDPVQQVVLVVLVVVVQVVLVPQPFWPDWDKDADPVDRRMIIIMTGGNDPVSVVCQCPDPSNVVSVVCRVPPITPDMDIDMDDDDADADPVRCPRPDPVCVVVPD

Nearest PDB structures (foldseek):
  3e8o-assembly1_B  TM=8.780E-01  e=1.489E-07  Deinococcus radiodurans
  4hl9-assembly4_H  TM=8.777E-01  e=6.432E-07  Rhodospirillum rubrum ATCC 11170
  4zos-assembly2_B  TM=8.791E-01  e=8.840E-07  Yersinia enterocolitica subsp. enterocolitica 8081
  2omo-assembly4_E  TM=8.808E-01  e=1.295E-06  Nitrosomonas europaea
  2gff-assembly1_A  TM=9.029E-01  e=2.960E-06  Yersinia pestis

Secondary structure (DSSP, 8-state):
-EEEEEEEEE-TTTHHHHHHHHHHHHHHHTT-TTEEEEEEEEESS-TT-EEEEEEES-HHHHHHHHT-HHHHHHHHHIIIIIEEEEEEEEEEEEEEEESS--TTS-HHHHHHH-/-EEEEEEEEE-TTTHHHHHHHHHHHHHHHTT-TTEEEEEEEEESS-TT-EEEEEEES-HHHHHHHHT-HHHHHHHHHIIIIIEEEEEEEEEEEEEEEESS--TTS-HHHHHHH-

InterPro domains:
  IPR007138 Antibiotic biosynthesis monooxygenase domain [PF03992] (1-72)
  IPR007138 Antibiotic biosynthesis monooxygenase domain [PS51725] (1-90)
  IPR011008 Dimeric alpha-beta barrel [SSF54909] (1-99)
  IPR052936 Jasmonate Hydroxylase-like [PTHR37811] (1-106)